Protein AF-A0A7Y6AJ73-F1 (afdb_monomer_lite)

Secondary structure (DSSP, 8-state):
-------PPPBSPPSS--TT-TTBGGGTT---TT-TTSHHHHHHHHHHHHTT---BS-TT-TTTS---HHHHHTT--PPP--SSPBBPHHHHHHHHHHHHHHHTSSSHHHHHHH-TTS--HHHHHHHHHHHTTSSSSPP---TT--GGGB--HHHH--TTSHHHHHHHHHHHHHHHHHHHHH-----SHHHHHGGGTS-EEEEEETTTEEEEEEHHHHHHHHHHHHTT--EEEEES-HHHHHHHH-GGGHHHHHHSPSSSSSSHHHHHHT-EEEEEE-SSHHHHHHHHHHTTSSEEEEETTEEEEEE-GGGHHHHHHHHH-----S-----

Structure (mmCIF, N/CA/C/O backbone):
data_AF-A0A7Y6AJ73-F1
#
_entry.id   AF-A0A7Y6AJ73-F1
#
loop_
_atom_s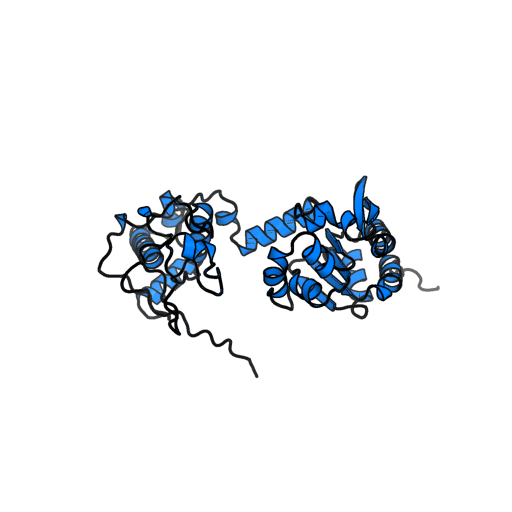ite.group_PDB
_atom_site.id
_atom_site.type_symbol
_atom_site.label_atom_id
_atom_site.label_alt_id
_atom_site.label_comp_id
_atom_site.label_asym_id
_atom_site.label_entity_id
_atom_site.label_seq_id
_atom_site.pdbx_PDB_ins_code
_atom_site.Cartn_x
_atom_site.Cartn_y
_atom_site.Cartn_z
_atom_site.occupancy
_atom_site.B_iso_or_equiv
_atom_site.auth_seq_id
_atom_site.auth_comp_id
_atom_site.auth_asym_id
_atom_site.auth_atom_id
_atom_site.pdbx_PDB_model_num
ATOM 1 N N . MET A 1 1 ? -0.076 29.150 -5.691 1.00 27.97 1 MET A N 1
ATOM 2 C CA . MET A 1 1 ? 1.155 28.901 -6.468 1.00 27.97 1 MET A CA 1
ATOM 3 C C . MET A 1 1 ? 1.626 27.518 -6.082 1.00 27.97 1 MET A C 1
ATOM 5 O O . MET A 1 1 ? 1.797 27.259 -4.903 1.00 27.97 1 MET A O 1
ATOM 9 N N . THR A 1 2 ? 1.647 26.623 -7.058 1.00 29.06 2 THR A N 1
ATOM 10 C CA . THR A 1 2 ? 1.906 25.189 -6.935 1.00 29.06 2 THR A CA 1
ATOM 11 C C . THR A 1 2 ? 3.350 24.937 -6.515 1.00 29.06 2 THR A C 1
ATOM 13 O O . THR A 1 2 ? 4.263 25.283 -7.266 1.00 29.06 2 THR A O 1
ATOM 16 N N . GLU A 1 3 ? 3.554 24.331 -5.345 1.00 26.55 3 GLU A N 1
ATOM 17 C CA . GLU A 1 3 ? 4.812 23.661 -5.013 1.00 26.55 3 GLU A CA 1
ATOM 18 C C . GLU A 1 3 ? 5.020 22.537 -6.028 1.00 26.55 3 GLU A C 1
ATOM 20 O O . GLU A 1 3 ? 4.412 21.471 -5.963 1.00 26.55 3 GLU A O 1
ATOM 25 N N . ALA A 1 4 ? 5.834 22.824 -7.039 1.00 24.58 4 ALA A N 1
ATOM 26 C CA . ALA A 1 4 ? 6.370 21.812 -7.918 1.00 24.58 4 ALA A CA 1
ATOM 27 C C . ALA A 1 4 ? 7.258 20.902 -7.064 1.00 24.58 4 ALA A C 1
ATOM 29 O O . ALA A 1 4 ? 8.300 21.337 -6.570 1.00 24.58 4 ALA A O 1
ATOM 30 N N . CYS A 1 5 ? 6.838 19.650 -6.880 1.00 26.02 5 CYS A N 1
ATOM 31 C CA . CYS A 1 5 ? 7.710 18.590 -6.402 1.00 26.02 5 CYS A CA 1
ATOM 32 C C . CYS A 1 5 ? 8.949 18.548 -7.304 1.00 26.02 5 CYS A C 1
ATOM 34 O O . CYS A 1 5 ? 8.905 18.063 -8.435 1.00 26.02 5 CYS A O 1
ATOM 36 N N . ASN A 1 6 ? 10.055 19.096 -6.802 1.00 31.05 6 ASN A N 1
ATOM 37 C CA . ASN A 1 6 ? 11.386 18.922 -7.360 1.00 31.05 6 ASN A CA 1
ATOM 38 C C . ASN A 1 6 ? 11.791 17.451 -7.202 1.00 31.05 6 ASN A C 1
ATOM 40 O O . ASN A 1 6 ? 12.502 17.081 -6.273 1.00 31.05 6 ASN A O 1
ATOM 44 N N . THR A 1 7 ? 11.367 16.610 -8.135 1.00 43.41 7 THR A N 1
ATOM 45 C CA . THR A 1 7 ? 12.088 15.386 -8.473 1.00 43.41 7 THR A CA 1
ATOM 46 C C . THR A 1 7 ? 12.378 15.479 -9.954 1.00 43.41 7 THR A C 1
ATOM 48 O O . THR A 1 7 ? 11.477 15.315 -10.777 1.00 43.41 7 THR A O 1
ATOM 51 N N . ALA A 1 8 ? 13.621 15.814 -10.304 1.00 46.47 8 ALA A N 1
ATOM 52 C CA . ALA A 1 8 ? 14.060 15.702 -11.685 1.00 46.47 8 ALA A CA 1
ATOM 53 C C . ALA A 1 8 ? 13.666 14.306 -12.208 1.00 46.47 8 ALA A C 1
ATOM 55 O O . ALA A 1 8 ? 13.804 13.329 -11.460 1.00 46.47 8 ALA A O 1
ATOM 56 N N . PRO A 1 9 ? 13.138 14.193 -13.440 1.00 53.78 9 PRO A N 1
ATOM 57 C CA . PRO A 1 9 ? 12.786 12.894 -13.992 1.00 53.78 9 PRO A CA 1
ATOM 58 C C . PRO A 1 9 ? 14.007 11.961 -13.929 1.00 53.78 9 PRO A C 1
ATOM 60 O O . PRO A 1 9 ? 15.138 12.441 -14.072 1.00 53.78 9 PRO A O 1
ATOM 63 N N . PRO A 1 10 ? 13.806 10.648 -13.708 1.00 60.84 10 PRO A N 1
ATOM 64 C CA . PRO A 1 10 ? 14.898 9.683 -13.673 1.00 60.84 10 PRO A CA 1
ATOM 65 C C . PRO A 1 10 ? 15.808 9.840 -14.891 1.00 60.84 10 PRO A C 1
ATOM 67 O O . PRO A 1 10 ? 15.338 10.092 -16.000 1.00 60.84 10 PRO A O 1
ATOM 70 N N . ALA A 1 11 ? 17.113 9.691 -14.704 1.00 71.62 11 ALA A N 1
ATOM 71 C CA . ALA A 1 11 ? 18.034 9.654 -15.827 1.00 71.62 11 ALA A CA 1
ATOM 72 C C . ALA A 1 11 ? 17.815 8.359 -16.640 1.00 71.62 11 ALA A C 1
ATOM 74 O O . ALA A 1 11 ? 17.309 7.366 -16.101 1.00 71.62 11 ALA A O 1
ATOM 75 N N . PRO A 1 12 ? 18.218 8.326 -17.924 1.00 73.69 12 PRO A N 1
ATOM 76 C CA . PRO A 1 12 ? 18.263 7.086 -18.693 1.00 73.69 12 PRO A CA 1
ATOM 77 C C . PRO A 1 12 ? 18.983 5.966 -17.934 1.00 73.69 12 PRO A C 1
ATOM 79 O O . PRO A 1 12 ? 19.829 6.231 -17.075 1.00 73.69 12 PRO A O 1
ATOM 82 N N . ALA A 1 13 ? 18.653 4.716 -18.267 1.00 74.81 13 ALA A N 1
ATOM 83 C CA . ALA A 1 13 ? 19.200 3.560 -17.572 1.00 74.81 13 ALA A CA 1
ATOM 84 C C . ALA A 1 13 ? 20.733 3.579 -17.501 1.00 74.81 13 ALA A C 1
ATOM 86 O O . ALA A 1 13 ? 21.416 4.032 -18.426 1.00 74.81 13 ALA A O 1
ATOM 87 N N . SER A 1 14 ? 21.268 3.061 -16.392 1.00 70.88 14 SER A N 1
ATOM 88 C CA . SER A 1 14 ? 22.714 2.910 -16.222 1.00 70.88 14 SER A CA 1
ATOM 89 C C . SER A 1 14 ? 23.307 2.132 -17.400 1.00 70.88 14 SER A C 1
ATOM 91 O O . SER A 1 14 ? 22.773 1.102 -17.807 1.00 70.88 14 SER A O 1
ATOM 93 N N . GLY A 1 15 ? 24.463 2.574 -17.903 1.00 70.56 15 GLY A N 1
ATOM 94 C CA . GLY A 1 15 ? 25.194 1.850 -18.948 1.00 70.56 15 GLY A CA 1
ATOM 95 C C . GLY A 1 15 ? 25.664 0.452 -18.523 1.00 70.56 15 GLY A C 1
ATOM 96 O O . GLY A 1 15 ? 26.024 -0.344 -19.386 1.00 70.56 15 GLY A O 1
ATOM 97 N N . ASN A 1 16 ? 25.646 0.142 -17.218 1.00 68.44 16 ASN A N 1
ATOM 98 C CA . ASN A 1 16 ? 25.935 -1.183 -16.671 1.00 68.44 16 ASN A CA 1
ATOM 99 C C . ASN A 1 16 ? 24.915 -1.553 -15.568 1.00 68.44 16 ASN A C 1
ATOM 101 O O . ASN A 1 16 ? 24.766 -0.781 -14.613 1.00 68.44 16 ASN A O 1
ATOM 105 N N . PRO A 1 17 ? 24.238 -2.716 -15.628 1.00 69.06 17 PRO A N 1
ATOM 106 C CA . PRO A 1 17 ? 23.498 -3.243 -14.486 1.00 69.06 17 PRO A CA 1
ATOM 107 C C . PRO A 1 17 ? 24.440 -3.531 -13.322 1.00 69.06 17 PRO A C 1
ATOM 109 O O . PRO A 1 17 ? 25.521 -4.099 -13.489 1.00 69.06 17 PRO A O 1
ATOM 112 N N . CYS A 1 18 ? 24.024 -3.111 -12.128 1.00 73.06 18 CYS A N 1
ATOM 113 C CA . CYS A 1 18 ? 24.771 -3.384 -10.913 1.00 73.06 18 CYS A CA 1
ATOM 114 C C . CYS A 1 18 ? 24.769 -4.887 -10.600 1.00 73.06 18 CYS A C 1
ATOM 116 O O . CYS A 1 18 ? 23.881 -5.637 -11.023 1.00 73.06 18 CYS A O 1
ATOM 118 N N . GLN A 1 19 ? 25.767 -5.326 -9.828 1.00 78.56 19 GLN A N 1
ATOM 119 C CA . GLN A 1 19 ? 25.843 -6.726 -9.411 1.00 78.56 19 GLN A CA 1
ATOM 120 C C . GLN A 1 19 ? 24.626 -7.134 -8.570 1.00 78.56 19 GLN A C 1
ATOM 122 O O . GLN A 1 19 ? 24.145 -8.251 -8.724 1.00 78.56 19 GLN A O 1
ATOM 127 N N . GLU A 1 20 ? 24.069 -6.185 -7.818 1.00 79.69 20 GLU A N 1
ATOM 128 C CA . GLU A 1 20 ? 22.927 -6.313 -6.903 1.00 79.69 20 GLU A CA 1
ATOM 129 C C . GLU A 1 20 ? 21.565 -6.004 -7.564 1.00 79.69 20 GLU A C 1
ATOM 131 O O . GLU A 1 20 ? 20.610 -5.573 -6.926 1.00 79.69 20 GLU A O 1
ATOM 136 N N . CYS A 1 21 ? 21.458 -6.164 -8.885 1.00 82.00 21 CYS A N 1
ATOM 137 C CA . CYS A 1 21 ? 20.210 -5.913 -9.602 1.00 82.00 21 CYS A CA 1
ATOM 138 C C . CYS A 1 21 ? 19.186 -7.042 -9.336 1.00 82.00 21 CYS A C 1
ATOM 140 O O . CYS A 1 21 ? 19.510 -8.202 -9.608 1.00 82.00 21 CYS A O 1
ATOM 142 N N . PRO A 1 22 ? 17.951 -6.745 -8.878 1.00 85.81 22 PRO A N 1
ATOM 143 C CA . PRO A 1 22 ? 16.954 -7.779 -8.563 1.00 85.81 22 PRO A CA 1
ATOM 144 C C . PRO A 1 22 ? 16.417 -8.502 -9.811 1.00 85.81 22 PRO A C 1
ATOM 146 O O . PRO A 1 22 ? 15.928 -9.623 -9.729 1.00 85.81 22 PRO A O 1
ATOM 149 N N . PHE A 1 23 ? 16.584 -7.900 -10.992 1.00 89.81 23 PHE A N 1
ATOM 150 C CA . PHE A 1 23 ? 16.207 -8.486 -12.280 1.00 89.81 23 PHE A CA 1
ATOM 151 C C . PHE A 1 23 ? 17.223 -9.515 -12.802 1.00 89.81 23 PHE A C 1
ATOM 153 O O . PHE A 1 23 ? 16.980 -10.143 -13.829 1.00 89.81 23 PHE A O 1
ATOM 160 N N . ARG A 1 24 ? 18.378 -9.703 -12.150 1.00 89.69 24 ARG A N 1
ATOM 161 C CA . ARG A 1 24 ? 19.357 -10.716 -12.575 1.00 89.69 24 ARG A CA 1
ATOM 162 C C . ARG A 1 24 ? 18.955 -12.095 -12.076 1.00 89.69 24 ARG A C 1
ATOM 164 O O . ARG A 1 24 ? 18.731 -12.270 -10.882 1.00 89.69 24 ARG A O 1
ATOM 171 N N . LYS A 1 25 ? 19.009 -13.102 -12.954 1.00 92.50 25 LYS A N 1
ATOM 172 C CA . LYS A 1 25 ? 18.771 -14.508 -12.571 1.00 92.50 25 LYS A CA 1
ATOM 173 C C . LYS A 1 25 ? 19.712 -14.972 -11.458 1.00 92.50 25 LYS A C 1
ATOM 175 O O . LYS A 1 25 ? 19.288 -15.666 -10.548 1.00 92.50 25 LYS A O 1
ATOM 180 N N . SER A 1 26 ? 20.969 -14.517 -11.477 1.00 91.25 26 SER A N 1
ATOM 181 C CA . SER A 1 26 ? 21.967 -14.837 -10.442 1.00 91.25 26 SER A CA 1
ATOM 182 C C . SER A 1 26 ? 21.622 -14.309 -9.045 1.00 91.25 26 SER A C 1
ATOM 184 O O . SER A 1 26 ? 22.292 -14.676 -8.082 1.00 91.25 26 SER A O 1
ATOM 186 N N . ASN A 1 27 ? 20.641 -13.408 -8.940 1.00 89.50 27 ASN A N 1
ATOM 187 C CA . ASN A 1 27 ? 20.201 -12.831 -7.678 1.00 89.50 27 ASN A CA 1
ATOM 188 C C . ASN A 1 27 ? 18.869 -13.396 -7.194 1.00 89.50 27 ASN A C 1
ATOM 190 O O . ASN A 1 27 ? 18.546 -13.186 -6.033 1.00 89.50 27 ASN A O 1
ATOM 194 N N . ALA A 1 28 ? 18.128 -14.131 -8.025 1.00 91.00 28 ALA A N 1
ATOM 195 C CA . ALA A 1 28 ? 16.842 -14.697 -7.638 1.00 91.00 28 ALA A CA 1
ATOM 196 C C . ALA A 1 28 ? 16.988 -15.614 -6.410 1.00 91.00 28 ALA A C 1
ATOM 198 O O . ALA A 1 28 ? 17.862 -16.482 -6.368 1.00 91.00 28 ALA A O 1
ATOM 199 N N . GLY A 1 29 ? 16.163 -15.379 -5.387 1.00 86.12 29 GLY A N 1
ATOM 200 C CA . GLY A 1 29 ? 16.125 -16.181 -4.163 1.00 86.12 29 GLY A CA 1
ATOM 201 C C . GLY A 1 29 ? 17.309 -15.998 -3.207 1.00 86.12 29 GLY A C 1
ATOM 202 O O . GLY A 1 29 ? 17.306 -16.604 -2.136 1.00 86.12 29 GLY A O 1
ATOM 203 N N . ARG A 1 30 ? 18.312 -15.165 -3.531 1.00 88.19 30 ARG A N 1
ATOM 204 C CA . ARG A 1 30 ? 19.402 -14.852 -2.590 1.00 88.19 30 ARG A CA 1
ATOM 205 C C . ARG A 1 30 ? 18.850 -14.111 -1.371 1.00 88.19 30 ARG A C 1
ATOM 207 O O . ARG A 1 30 ? 18.004 -13.229 -1.498 1.00 88.19 30 ARG A O 1
ATOM 214 N N . GLU A 1 31 ? 19.368 -14.422 -0.187 1.00 82.25 31 GLU A N 1
ATOM 215 C CA . GLU A 1 31 ? 19.024 -13.662 1.015 1.00 82.25 31 GLU A CA 1
ATOM 216 C C . GLU A 1 31 ? 19.482 -12.207 0.878 1.00 82.25 31 GLU A C 1
ATOM 218 O O . GLU A 1 31 ? 20.629 -11.931 0.527 1.00 82.25 31 GLU A O 1
ATOM 223 N N . HIS A 1 32 ? 18.578 -11.272 1.165 1.00 76.88 32 HIS A N 1
ATOM 224 C CA . HIS A 1 32 ? 18.846 -9.838 1.139 1.00 76.88 32 HIS A CA 1
ATOM 225 C C . HIS A 1 32 ? 18.141 -9.164 2.324 1.00 76.88 32 HIS A C 1
ATOM 227 O O . HIS A 1 32 ? 16.983 -9.499 2.579 1.00 76.88 32 HIS A O 1
ATOM 233 N N . PRO A 1 33 ? 18.758 -8.181 3.011 1.00 70.69 33 PRO A N 1
ATOM 234 C CA . PRO A 1 33 ? 18.167 -7.519 4.182 1.00 70.69 33 PRO A CA 1
ATOM 235 C C . PRO A 1 33 ? 16.782 -6.906 3.936 1.00 70.69 33 PRO A C 1
ATOM 237 O O . PRO A 1 33 ? 15.938 -6.880 4.823 1.00 70.69 33 PRO A O 1
ATOM 240 N N . THR A 1 34 ? 16.525 -6.437 2.714 1.00 69.50 34 THR A N 1
ATOM 241 C CA . THR A 1 34 ? 15.225 -5.864 2.314 1.00 69.50 34 THR A CA 1
ATOM 242 C C . THR A 1 34 ? 14.290 -6.880 1.655 1.00 69.50 34 THR A C 1
ATOM 244 O O . THR A 1 34 ? 13.240 -6.508 1.141 1.00 69.50 34 THR A O 1
ATOM 247 N N . ASN A 1 35 ? 14.676 -8.158 1.602 1.00 76.75 35 ASN A N 1
ATOM 248 C CA . ASN A 1 35 ? 14.018 -9.204 0.819 1.00 76.75 35 ASN A CA 1
ATOM 249 C C . ASN A 1 35 ? 13.924 -8.915 -0.694 1.00 76.75 35 ASN A C 1
ATOM 251 O O . ASN A 1 35 ? 13.202 -9.623 -1.390 1.00 76.75 35 ASN A O 1
ATOM 255 N N . GLY A 1 36 ? 14.634 -7.914 -1.231 1.00 78.12 36 GLY A N 1
ATOM 256 C CA . GLY A 1 36 ? 14.502 -7.450 -2.625 1.00 78.12 36 GLY A CA 1
ATOM 257 C C . GLY A 1 36 ? 14.755 -8.500 -3.719 1.00 78.12 36 GLY A C 1
ATOM 258 O O . GLY A 1 36 ? 14.457 -8.258 -4.880 1.00 78.12 36 GLY A O 1
ATOM 259 N N . TYR A 1 37 ? 15.285 -9.666 -3.359 1.00 87.00 37 TYR A N 1
ATOM 260 C CA . TYR A 1 37 ? 15.578 -10.781 -4.262 1.00 87.00 37 TYR A CA 1
ATOM 261 C C . TYR A 1 37 ? 14.543 -11.912 -4.219 1.00 87.00 37 TYR A C 1
ATOM 263 O O . TYR A 1 37 ? 14.667 -12.883 -4.967 1.00 87.00 37 TYR A O 1
ATOM 271 N N . LYS A 1 38 ? 13.525 -11.800 -3.356 1.00 86.69 38 LYS A N 1
ATOM 272 C CA . LYS A 1 38 ? 12.393 -12.731 -3.321 1.00 86.69 38 LYS A CA 1
ATOM 273 C C . LYS A 1 38 ? 11.495 -12.552 -4.545 1.00 86.69 38 LYS A C 1
ATOM 275 O O . LYS A 1 38 ? 11.351 -11.445 -5.064 1.00 86.69 38 LYS A O 1
ATOM 280 N N . ASP A 1 39 ? 10.840 -13.632 -4.951 1.00 87.25 39 ASP A N 1
ATOM 281 C CA . ASP A 1 39 ? 9.982 -13.662 -6.141 1.00 87.25 39 ASP A CA 1
ATOM 282 C C . ASP A 1 39 ? 8.759 -12.749 -6.031 1.00 87.25 39 ASP A C 1
ATOM 284 O O . ASP A 1 39 ? 8.385 -12.112 -7.015 1.00 87.25 39 ASP A O 1
ATOM 288 N N . ASP A 1 40 ? 8.204 -12.580 -4.828 1.00 83.75 40 ASP A N 1
ATOM 289 C CA . ASP A 1 40 ? 7.105 -11.636 -4.588 1.00 83.75 40 ASP A CA 1
ATOM 290 C C . ASP A 1 40 ? 7.515 -10.183 -4.869 1.00 83.75 40 ASP A C 1
ATOM 292 O O . ASP A 1 40 ? 6.731 -9.404 -5.413 1.00 83.75 40 ASP A O 1
ATOM 296 N N . ASN A 1 41 ? 8.759 -9.812 -4.547 1.00 83.25 41 ASN A N 1
ATOM 297 C CA . ASN A 1 41 ? 9.265 -8.466 -4.820 1.00 83.25 41 ASN A CA 1
ATOM 298 C C . ASN A 1 41 ? 9.535 -8.265 -6.312 1.00 83.25 41 ASN A C 1
ATOM 300 O O . ASN A 1 41 ? 9.160 -7.232 -6.856 1.00 83.25 41 ASN A O 1
ATOM 304 N N . PHE A 1 42 ? 10.086 -9.271 -6.996 1.00 88.88 42 PHE A N 1
ATOM 305 C CA . PHE A 1 42 ? 10.205 -9.228 -8.454 1.00 88.88 42 PHE A CA 1
ATOM 306 C C . PHE A 1 42 ? 8.833 -9.111 -9.138 1.00 88.88 42 PHE A C 1
ATOM 308 O O . PHE A 1 42 ? 8.660 -8.278 -10.025 1.00 88.88 42 PHE A O 1
ATOM 315 N N . THR A 1 43 ? 7.843 -9.884 -8.683 1.00 89.19 43 THR A N 1
ATOM 316 C CA . THR A 1 43 ? 6.450 -9.827 -9.155 1.00 89.19 43 THR A CA 1
ATOM 317 C C . THR A 1 43 ? 5.859 -8.432 -8.974 1.00 89.19 43 THR A C 1
ATOM 319 O O . THR A 1 43 ? 5.288 -7.875 -9.913 1.00 89.19 43 THR A O 1
ATOM 322 N N . LYS A 1 44 ? 6.031 -7.840 -7.788 1.00 84.19 44 LYS A N 1
ATOM 323 C CA . LYS A 1 44 ? 5.589 -6.477 -7.483 1.00 84.19 44 LYS A CA 1
ATOM 324 C C . LYS A 1 44 ? 6.253 -5.446 -8.401 1.00 84.19 44 LYS A C 1
ATOM 326 O O . LYS A 1 44 ? 5.552 -4.659 -9.032 1.00 84.19 44 LYS A O 1
ATOM 331 N N . ASP A 1 45 ? 7.580 -5.465 -8.498 1.00 86.19 45 ASP A N 1
ATOM 332 C CA . ASP A 1 45 ? 8.346 -4.495 -9.288 1.00 86.19 45 ASP A CA 1
ATOM 333 C C . ASP A 1 45 ? 8.019 -4.606 -10.782 1.00 86.19 45 ASP A C 1
ATOM 335 O O . ASP A 1 45 ? 7.838 -3.598 -11.473 1.00 86.19 45 ASP A O 1
ATOM 339 N N . TRP A 1 46 ? 7.900 -5.834 -11.293 1.00 92.12 46 TRP A N 1
ATOM 340 C CA . TRP A 1 46 ? 7.538 -6.060 -12.685 1.00 92.12 46 TRP A CA 1
ATOM 341 C C . TRP A 1 46 ? 6.107 -5.630 -12.988 1.00 92.12 46 TRP A C 1
ATOM 343 O O . TRP A 1 46 ? 5.860 -5.031 -14.033 1.00 92.12 46 TRP A O 1
ATOM 353 N N . ARG A 1 47 ? 5.159 -5.878 -12.084 1.00 88.50 47 ARG A N 1
ATOM 354 C CA . ARG A 1 47 ? 3.771 -5.457 -12.274 1.00 88.50 47 ARG A CA 1
ATOM 355 C C . ARG A 1 47 ? 3.654 -3.956 -12.508 1.00 88.50 47 ARG A C 1
ATOM 357 O O . ARG A 1 47 ? 2.942 -3.534 -13.422 1.00 88.50 47 ARG A O 1
ATOM 364 N N . GLU A 1 48 ? 4.343 -3.168 -11.691 1.00 85.75 48 GLU A N 1
ATOM 365 C CA . GLU A 1 48 ? 4.383 -1.715 -11.828 1.00 85.75 48 GLU A CA 1
ATOM 366 C C . GLU A 1 48 ? 4.848 -1.328 -13.242 1.00 85.75 48 GLU A C 1
ATOM 368 O O . GLU A 1 48 ? 4.169 -0.576 -13.949 1.00 85.75 48 GLU A O 1
ATOM 373 N N . ILE A 1 49 ? 5.943 -1.927 -13.717 1.00 89.75 49 ILE A N 1
ATOM 374 C CA . ILE A 1 49 ? 6.457 -1.723 -15.081 1.00 89.75 49 ILE A CA 1
ATOM 375 C C . ILE A 1 49 ? 5.430 -2.146 -16.143 1.00 89.75 49 ILE A C 1
ATOM 377 O O . ILE A 1 49 ? 5.140 -1.381 -17.068 1.00 89.75 49 ILE A O 1
ATOM 381 N N . ALA A 1 50 ? 4.829 -3.330 -16.003 1.00 89.94 50 ALA A N 1
ATOM 382 C CA . ALA A 1 50 ? 3.828 -3.867 -16.923 1.00 89.94 50 ALA A CA 1
ATOM 383 C C . ALA A 1 50 ? 2.565 -2.990 -17.018 1.00 89.94 50 ALA A C 1
ATOM 385 O O . ALA A 1 50 ? 1.822 -3.056 -18.005 1.00 89.94 50 ALA A O 1
ATOM 386 N N . HIS A 1 51 ? 2.340 -2.112 -16.037 1.00 83.06 51 HIS A N 1
ATOM 387 C CA . HIS A 1 51 ? 1.248 -1.137 -15.991 1.00 83.06 51 HIS A CA 1
ATOM 388 C C . HIS A 1 51 ? 1.672 0.308 -16.319 1.00 83.06 51 HIS A C 1
ATOM 390 O O . HIS A 1 51 ? 0.825 1.210 -16.378 1.00 83.06 51 HIS A O 1
ATOM 396 N N . GLY A 1 52 ? 2.945 0.515 -16.665 1.00 75.94 52 GLY A N 1
ATOM 397 C CA . GLY A 1 52 ? 3.481 1.768 -17.195 1.00 75.94 52 GLY A CA 1
ATOM 398 C C . GLY A 1 52 ? 4.216 2.629 -16.171 1.00 75.94 52 GLY A C 1
ATOM 399 O O . GLY A 1 52 ? 4.516 3.782 -16.485 1.00 75.94 52 GLY A O 1
ATOM 400 N N . SER A 1 53 ? 4.493 2.094 -14.979 1.00 77.44 53 SER A N 1
ATOM 401 C CA . SER A 1 53 ? 5.421 2.686 -14.015 1.00 77.44 53 SER A CA 1
ATOM 402 C C . SER A 1 53 ? 6.877 2.439 -14.438 1.00 77.44 53 SER A C 1
ATOM 404 O O . SER A 1 53 ? 7.175 1.793 -15.445 1.00 77.44 53 SER A O 1
ATOM 406 N N . PHE A 1 54 ? 7.804 2.997 -13.667 1.00 72.88 54 PHE A N 1
ATOM 407 C CA . PHE A 1 54 ? 9.240 2.974 -13.926 1.00 72.88 54 PHE A CA 1
ATOM 408 C C . PHE A 1 54 ? 9.944 2.395 -12.705 1.00 72.88 54 PHE A C 1
ATOM 410 O O . PHE A 1 54 ? 9.524 2.655 -11.580 1.00 72.88 54 PHE A O 1
ATOM 417 N N . PHE A 1 55 ? 11.046 1.677 -12.914 1.00 73.06 55 PHE A N 1
ATOM 418 C CA . PHE A 1 55 ? 11.831 1.124 -11.813 1.00 73.06 55 PHE A CA 1
ATOM 419 C C . PHE A 1 55 ? 13.218 1.771 -11.750 1.00 73.06 55 PHE A C 1
ATOM 421 O O . PHE A 1 55 ? 14.056 1.611 -12.647 1.00 73.06 55 PHE A O 1
ATOM 428 N N . ALA A 1 56 ? 13.455 2.540 -10.688 1.00 70.88 56 ALA A N 1
ATOM 429 C CA . ALA A 1 56 ? 14.722 3.221 -10.459 1.00 70.88 56 ALA A CA 1
ATOM 430 C C . ALA A 1 56 ? 15.813 2.240 -9.999 1.00 70.88 56 ALA A C 1
ATOM 432 O O . ALA A 1 56 ? 15.561 1.245 -9.324 1.00 70.88 56 ALA A O 1
ATOM 433 N N . CYS A 1 57 ? 17.062 2.521 -10.362 1.00 63.59 57 CYS A N 1
ATOM 434 C CA . CYS A 1 57 ? 18.201 1.670 -10.049 1.00 63.59 57 CYS A CA 1
ATOM 435 C C . CYS A 1 57 ? 18.681 1.853 -8.596 1.00 63.59 57 CYS A C 1
ATOM 437 O O . CYS A 1 57 ? 19.691 2.520 -8.398 1.00 63.59 57 CYS A O 1
ATOM 439 N N . HIS A 1 58 ? 18.019 1.249 -7.597 1.00 61.84 58 HIS A N 1
ATOM 440 C CA . HIS A 1 58 ? 18.671 0.740 -6.373 1.00 61.84 58 HIS A CA 1
ATOM 441 C C . HIS A 1 58 ? 17.715 -0.041 -5.452 1.00 61.84 58 HIS A C 1
ATOM 443 O O . HIS A 1 58 ? 16.625 0.435 -5.158 1.00 61.84 58 HIS A O 1
ATOM 449 N N . VAL A 1 59 ? 18.174 -1.170 -4.894 1.00 54.09 59 VAL A N 1
ATOM 450 C CA . VAL A 1 59 ? 17.448 -1.929 -3.847 1.00 54.09 59 VAL A CA 1
ATOM 451 C C . VAL A 1 59 ? 17.428 -1.180 -2.503 1.00 54.09 59 VAL A C 1
ATOM 453 O O . VAL A 1 59 ? 16.546 -1.411 -1.687 1.00 54.09 59 VAL A O 1
ATOM 456 N N . PHE A 1 60 ? 18.369 -0.251 -2.295 1.00 49.88 60 PHE A N 1
ATOM 457 C CA . PHE A 1 60 ? 18.433 0.671 -1.150 1.00 49.88 60 PHE A CA 1
ATOM 458 C C . PHE A 1 60 ? 18.234 2.134 -1.570 1.00 49.88 60 PHE A C 1
ATOM 460 O O . PHE A 1 60 ? 19.052 2.993 -1.233 1.00 49.88 60 PHE A O 1
ATOM 467 N N . ALA A 1 61 ? 17.264 2.425 -2.435 1.00 56.38 61 ALA A N 1
ATOM 468 C CA . ALA A 1 61 ? 16.976 3.821 -2.752 1.00 56.38 61 ALA A CA 1
ATOM 469 C C . ALA A 1 61 ? 16.483 4.511 -1.462 1.00 56.38 61 ALA A C 1
ATOM 471 O O . ALA A 1 61 ? 15.576 3.978 -0.835 1.00 56.38 61 ALA A O 1
ATOM 472 N N . PRO A 1 62 ? 17.051 5.649 -1.029 1.00 43.75 62 PRO A N 1
ATOM 473 C CA . PRO A 1 62 ? 16.807 6.209 0.309 1.00 43.75 62 PRO A CA 1
ATOM 474 C C . PRO A 1 62 ? 15.342 6.579 0.608 1.00 43.75 62 PRO A C 1
ATOM 476 O O . PRO A 1 62 ? 14.983 6.753 1.767 1.00 43.75 62 PRO A O 1
ATOM 479 N N . ASP A 1 63 ? 14.497 6.672 -0.417 1.00 45.78 63 ASP A N 1
ATOM 480 C CA . ASP A 1 63 ? 13.046 6.872 -0.339 1.00 45.78 63 ASP A CA 1
ATOM 481 C C . ASP A 1 63 ? 12.210 5.581 -0.407 1.00 45.78 63 ASP A C 1
ATOM 483 O O . ASP A 1 63 ? 11.040 5.611 -0.043 1.00 45.78 63 ASP A O 1
ATOM 487 N N . LEU A 1 64 ? 12.779 4.460 -0.864 1.00 48.69 64 LEU A N 1
ATOM 488 C CA . LEU A 1 64 ? 12.105 3.155 -0.933 1.00 48.69 64 LEU A CA 1
ATOM 489 C C . LEU A 1 64 ? 12.604 2.203 0.162 1.00 48.69 64 LEU A C 1
ATOM 491 O O . LEU A 1 64 ? 11.808 1.542 0.824 1.00 48.69 64 LEU A O 1
ATOM 495 N N . HIS A 1 65 ? 13.918 2.159 0.383 1.00 55.06 65 HIS A N 1
ATOM 496 C CA . HIS A 1 65 ? 14.598 1.302 1.348 1.00 55.06 65 HIS A CA 1
ATOM 497 C C . HIS A 1 65 ? 15.901 1.972 1.835 1.00 55.06 65 HIS A C 1
ATOM 499 O O . HIS A 1 65 ? 16.861 2.074 1.069 1.00 55.06 65 HIS A O 1
ATOM 505 N N . PRO A 1 66 ? 15.988 2.411 3.102 1.00 59.66 66 PRO A N 1
ATOM 506 C CA . PRO A 1 66 ? 17.220 2.981 3.635 1.00 59.66 66 PRO A CA 1
ATOM 507 C C . PRO A 1 66 ? 18.366 1.960 3.597 1.00 59.66 66 PRO A C 1
ATOM 509 O O . PRO A 1 66 ? 18.178 0.786 3.920 1.00 59.66 66 PRO A O 1
ATOM 512 N N . TYR A 1 67 ? 19.569 2.406 3.229 1.00 67.00 67 TYR A N 1
ATOM 513 C CA . TYR A 1 67 ? 20.779 1.587 3.324 1.00 67.00 67 TYR A CA 1
ATOM 514 C C . TYR A 1 67 ? 21.143 1.373 4.799 1.00 67.00 67 TYR A C 1
ATOM 516 O O . TYR A 1 67 ? 21.666 2.273 5.458 1.00 67.00 67 TYR A O 1
ATOM 524 N N . SER A 1 68 ? 20.806 0.198 5.329 1.00 68.38 68 SER A N 1
ATOM 525 C CA . SER A 1 68 ? 20.890 -0.081 6.761 1.00 68.38 68 SER A CA 1
ATOM 526 C C . SER A 1 68 ? 22.298 -0.524 7.206 1.00 68.38 68 SER A C 1
ATOM 528 O O . SER A 1 68 ? 23.094 -1.007 6.389 1.00 68.38 68 SER A O 1
ATOM 530 N N . PRO A 1 69 ? 22.641 -0.399 8.504 1.00 75.25 69 PRO A N 1
ATOM 531 C CA . PRO A 1 69 ? 23.882 -0.949 9.054 1.00 75.25 69 PRO A CA 1
ATOM 532 C C . PRO A 1 69 ? 24.049 -2.454 8.791 1.00 75.25 69 PRO A C 1
ATOM 534 O O . PRO A 1 69 ? 25.162 -2.910 8.524 1.00 75.25 69 PRO A O 1
ATOM 537 N N . GLU A 1 70 ? 22.954 -3.215 8.799 1.00 74.94 70 GLU A N 1
ATOM 538 C CA . GLU A 1 70 ? 22.930 -4.657 8.524 1.00 74.94 70 GLU A CA 1
ATOM 539 C C . GLU A 1 70 ? 23.312 -4.949 7.070 1.00 74.94 70 GLU A C 1
ATOM 541 O O . GLU A 1 70 ? 24.088 -5.866 6.805 1.00 74.94 70 GLU A O 1
ATOM 546 N N . ALA A 1 71 ? 22.842 -4.133 6.121 1.00 71.75 71 ALA A N 1
ATOM 547 C CA . ALA A 1 71 ? 23.237 -4.248 4.720 1.00 71.75 71 ALA A CA 1
ATOM 548 C C . ALA A 1 71 ? 24.738 -4.009 4.525 1.00 71.75 71 ALA A C 1
ATOM 550 O O . ALA A 1 71 ? 25.408 -4.765 3.820 1.00 71.75 71 ALA A O 1
ATOM 551 N N . LYS A 1 72 ? 25.294 -3.010 5.215 1.00 77.94 72 LYS A N 1
ATOM 552 C CA . LYS A 1 72 ? 26.739 -2.765 5.211 1.00 77.94 72 LYS A CA 1
ATOM 553 C C . LYS A 1 72 ? 27.518 -3.939 5.809 1.00 77.94 72 LYS A C 1
ATOM 555 O O . LYS A 1 72 ? 28.544 -4.327 5.254 1.00 77.94 72 LYS A O 1
ATOM 560 N N . ALA A 1 73 ? 27.043 -4.507 6.917 1.00 79.81 73 ALA A N 1
ATOM 561 C CA . ALA A 1 73 ? 27.674 -5.659 7.564 1.00 79.81 73 ALA A CA 1
ATOM 562 C C . ALA A 1 73 ? 27.646 -6.918 6.680 1.00 79.81 73 ALA A C 1
ATOM 564 O O . ALA A 1 73 ? 28.597 -7.695 6.690 1.00 79.81 73 ALA A O 1
ATOM 565 N N . ALA A 1 74 ? 26.599 -7.082 5.870 1.00 72.94 74 ALA A N 1
ATOM 566 C CA . ALA A 1 74 ? 26.463 -8.170 4.905 1.00 72.94 74 ALA A CA 1
ATOM 567 C C . ALA A 1 74 ? 27.242 -7.947 3.588 1.00 72.94 74 ALA A C 1
ATOM 569 O O . ALA A 1 74 ? 27.144 -8.760 2.672 1.00 72.94 74 ALA A O 1
ATOM 570 N N . GLY A 1 75 ? 28.035 -6.872 3.485 1.00 72.25 75 GLY A N 1
ATOM 571 C CA . GLY A 1 75 ? 28.910 -6.610 2.338 1.00 72.25 75 GLY A CA 1
ATOM 572 C C . GLY A 1 75 ? 28.222 -5.965 1.133 1.00 72.25 75 GLY A C 1
ATOM 573 O O . GLY A 1 75 ? 28.822 -5.897 0.059 1.00 72.25 75 GLY A O 1
ATOM 574 N N . TYR A 1 76 ? 26.989 -5.474 1.290 1.00 69.88 76 TYR A N 1
ATOM 575 C CA . TYR A 1 76 ? 26.305 -4.730 0.235 1.00 69.88 76 TYR A CA 1
ATOM 576 C C . TYR A 1 76 ? 26.933 -3.347 0.035 1.00 69.88 76 TYR A C 1
ATOM 578 O O . TYR A 1 76 ? 27.627 -2.820 0.903 1.00 69.88 76 TYR A O 1
ATOM 586 N N . VAL A 1 77 ? 26.710 -2.759 -1.140 1.00 64.56 77 VAL A N 1
ATOM 587 C CA . VAL A 1 77 ? 27.293 -1.468 -1.526 1.00 64.56 77 VAL A CA 1
ATOM 588 C C . VAL A 1 77 ? 26.188 -0.419 -1.594 1.00 64.56 77 VAL A C 1
ATOM 590 O O . VAL A 1 77 ? 25.162 -0.632 -2.237 1.00 64.56 77 VAL A O 1
ATOM 593 N N . ALA A 1 78 ? 26.401 0.713 -0.921 1.00 60.66 78 ALA A N 1
ATOM 594 C CA . ALA A 1 78 ? 25.495 1.856 -0.970 1.00 60.66 78 ALA A CA 1
ATOM 595 C C . ALA A 1 78 ? 25.427 2.448 -2.393 1.00 60.66 78 ALA A C 1
ATOM 597 O O . ALA A 1 78 ? 26.438 2.438 -3.106 1.00 60.66 78 ALA A O 1
ATOM 598 N N . PRO A 1 79 ? 24.278 3.013 -2.809 1.00 55.28 79 PRO A N 1
ATOM 599 C CA . PRO A 1 79 ? 24.208 3.701 -4.088 1.00 55.28 79 PRO A CA 1
ATOM 600 C C . PRO A 1 79 ? 25.082 4.953 -4.058 1.00 55.28 79 PRO A C 1
ATOM 602 O O . PRO A 1 79 ? 25.180 5.635 -3.039 1.00 55.28 79 PRO A O 1
ATOM 605 N N . VAL A 1 80 ? 25.662 5.304 -5.204 1.00 54.34 80 VAL A N 1
ATOM 606 C CA . VAL A 1 80 ? 26.256 6.632 -5.382 1.00 54.34 80 VAL A CA 1
ATOM 607 C C . VAL A 1 80 ? 25.118 7.650 -5.446 1.00 54.34 80 VAL A C 1
ATOM 609 O O . VAL A 1 80 ? 24.260 7.562 -6.328 1.00 54.34 80 VAL A O 1
ATOM 612 N N . GLU A 1 81 ? 25.110 8.621 -4.533 1.00 54.25 81 GLU A N 1
ATOM 613 C CA . GLU A 1 81 ? 24.169 9.739 -4.593 1.00 54.25 81 GLU A CA 1
ATOM 614 C C . GLU A 1 81 ? 24.452 10.577 -5.843 1.00 54.25 81 GLU A C 1
ATOM 616 O O . GLU A 1 81 ? 25.440 11.304 -5.939 1.00 54.25 81 GLU A O 1
ATOM 621 N N . THR A 1 82 ? 23.582 10.444 -6.839 1.00 45.62 82 THR A N 1
ATOM 622 C CA . THR A 1 82 ? 23.612 11.242 -8.062 1.00 45.62 82 THR A CA 1
ATOM 623 C C . THR A 1 82 ? 22.263 11.940 -8.180 1.00 45.62 82 THR A C 1
ATOM 625 O O . THR A 1 82 ? 21.220 11.305 -8.049 1.00 45.62 82 THR A O 1
ATOM 628 N N . GLY A 1 83 ? 22.265 13.264 -8.370 1.00 50.78 83 GLY A N 1
ATOM 629 C CA . GLY A 1 83 ? 21.060 14.108 -8.300 1.00 50.78 83 GLY A CA 1
ATOM 630 C C . GLY A 1 83 ? 19.908 13.738 -9.253 1.00 50.78 83 GLY A C 1
ATOM 631 O O . GLY A 1 83 ? 18.813 14.268 -9.097 1.00 50.78 83 GLY A O 1
ATOM 632 N N . ALA A 1 84 ? 20.121 12.823 -10.206 1.00 59.03 84 ALA A N 1
ATOM 633 C CA . ALA A 1 84 ? 19.075 12.151 -10.974 1.00 59.03 84 ALA A CA 1
ATOM 634 C C . ALA A 1 84 ? 19.337 10.637 -10.967 1.00 59.03 84 ALA A C 1
ATOM 636 O O . ALA A 1 84 ? 20.435 10.193 -11.303 1.00 59.03 84 ALA A O 1
ATOM 637 N N . ARG A 1 85 ? 18.331 9.839 -10.592 1.00 67.00 85 ARG A N 1
ATOM 638 C CA . ARG A 1 85 ? 18.484 8.383 -10.453 1.00 67.00 85 ARG A CA 1
ATOM 639 C C . ARG A 1 85 ? 18.385 7.699 -11.814 1.00 67.00 85 ARG A C 1
ATOM 641 O O . ARG A 1 85 ? 17.391 7.930 -12.501 1.00 67.00 85 ARG A O 1
ATOM 648 N N . PRO A 1 86 ? 19.353 6.862 -12.215 1.00 71.31 86 PRO A N 1
ATOM 649 C CA . PRO A 1 86 ? 19.233 6.106 -13.451 1.00 71.31 86 PRO A CA 1
ATOM 650 C C . PRO A 1 86 ? 18.139 5.040 -13.330 1.00 71.31 86 PRO A C 1
ATOM 652 O O . PRO A 1 86 ? 17.932 4.457 -12.263 1.00 71.31 86 PRO A O 1
ATOM 655 N N . GLU A 1 87 ? 17.459 4.746 -14.432 1.00 76.81 87 GLU A N 1
ATOM 656 C CA . GLU A 1 87 ? 16.590 3.570 -14.545 1.00 76.81 87 GLU A CA 1
ATOM 657 C C . GLU A 1 87 ? 17.396 2.267 -14.370 1.00 76.81 87 GLU A C 1
ATOM 659 O O . GLU A 1 87 ? 18.584 2.177 -14.714 1.00 76.81 87 GLU A O 1
ATOM 664 N N . CYS A 1 88 ? 16.768 1.242 -13.793 1.00 81.94 88 CYS A N 1
ATOM 665 C CA . CYS A 1 88 ? 17.416 -0.047 -13.595 1.00 81.94 88 CYS A CA 1
ATOM 666 C C . CYS A 1 88 ? 17.736 -0.705 -14.941 1.00 81.94 88 CYS A C 1
ATOM 668 O O . CYS A 1 88 ? 16.842 -1.039 -15.712 1.00 81.94 88 CYS A O 1
ATOM 670 N N . ALA A 1 89 ? 19.020 -0.958 -15.188 1.00 84.31 89 ALA A N 1
ATOM 671 C CA . ALA A 1 89 ? 19.496 -1.599 -16.410 1.00 84.31 89 ALA A CA 1
ATOM 672 C C . ALA A 1 89 ? 18.936 -3.023 -16.626 1.00 84.31 89 ALA A C 1
ATOM 674 O O . ALA A 1 89 ? 18.765 -3.437 -17.767 1.00 84.31 89 ALA A O 1
ATOM 675 N N . GLY A 1 90 ? 18.620 -3.766 -15.557 1.00 88.25 90 GLY A N 1
ATOM 676 C CA . GLY A 1 90 ? 17.958 -5.070 -15.679 1.00 88.25 90 GLY A CA 1
ATOM 677 C C . GLY A 1 90 ? 16.491 -4.948 -16.101 1.00 88.25 90 GLY A C 1
ATOM 678 O O . GLY A 1 90 ? 16.076 -5.614 -17.044 1.00 88.25 90 GLY A O 1
ATOM 679 N N . ALA A 1 91 ? 15.740 -4.032 -15.480 1.00 89.00 91 ALA A N 1
ATOM 680 C CA . ALA A 1 91 ? 14.360 -3.729 -15.873 1.00 89.00 91 ALA A CA 1
ATOM 681 C C . ALA A 1 91 ? 14.283 -3.238 -17.327 1.00 89.00 91 ALA A C 1
ATOM 683 O O . ALA A 1 91 ? 13.452 -3.691 -18.103 1.00 89.00 91 ALA A O 1
ATOM 684 N N . ALA A 1 92 ? 15.215 -2.372 -17.713 1.00 89.44 92 ALA A N 1
ATOM 685 C CA . ALA A 1 92 ? 15.456 -1.916 -19.074 1.00 89.44 92 ALA A CA 1
ATOM 686 C C . ALA A 1 92 ? 15.566 -3.066 -20.095 1.00 89.44 92 ALA A C 1
ATOM 688 O O . ALA A 1 92 ? 14.887 -3.067 -21.120 1.00 89.44 92 ALA A O 1
ATOM 689 N N . ILE A 1 93 ? 16.407 -4.065 -19.818 1.00 89.94 93 ILE A N 1
ATOM 690 C CA . ILE A 1 93 ? 16.584 -5.224 -20.706 1.00 89.94 93 ILE A CA 1
ATOM 691 C C . ILE A 1 93 ? 15.303 -6.071 -20.772 1.00 89.94 93 ILE A C 1
ATOM 693 O O . ILE A 1 93 ? 14.915 -6.496 -21.862 1.00 89.94 93 ILE A O 1
ATOM 697 N N . ALA A 1 94 ? 14.616 -6.272 -19.643 1.00 91.94 94 ALA A N 1
ATOM 698 C CA . ALA A 1 94 ? 13.336 -6.983 -19.607 1.00 91.94 94 ALA A CA 1
ATOM 699 C C . ALA A 1 94 ? 12.253 -6.254 -20.427 1.00 91.94 94 ALA A C 1
ATOM 701 O O . ALA A 1 94 ? 11.587 -6.868 -21.256 1.00 91.94 94 ALA A O 1
ATOM 702 N N . ILE A 1 95 ? 12.145 -4.927 -20.284 1.00 92.12 95 ILE A N 1
ATOM 703 C CA . ILE A 1 95 ? 11.249 -4.072 -21.079 1.00 92.12 95 ILE A CA 1
ATOM 704 C C . ILE A 1 95 ? 11.535 -4.224 -22.573 1.00 92.12 95 ILE A C 1
ATOM 706 O O . ILE A 1 95 ? 10.605 -4.406 -23.354 1.00 92.12 95 ILE A O 1
ATOM 710 N N . GLN A 1 96 ? 12.804 -4.148 -22.983 1.00 91.62 96 GLN A N 1
ATOM 711 C CA . GLN A 1 96 ? 13.173 -4.296 -24.391 1.00 91.62 96 GLN A CA 1
ATOM 712 C C . GLN A 1 96 ? 12.767 -5.668 -24.932 1.00 91.62 96 GLN A C 1
ATOM 714 O O . GLN A 1 96 ? 12.187 -5.738 -26.012 1.00 91.62 96 GLN A O 1
ATOM 719 N N . SER A 1 97 ? 13.030 -6.727 -24.165 1.00 92.06 97 SER A N 1
ATOM 720 C CA . SER A 1 97 ? 12.692 -8.101 -24.549 1.00 92.06 97 SER A CA 1
ATOM 721 C C . SER A 1 97 ? 11.182 -8.269 -24.741 1.00 92.06 97 SER A C 1
ATOM 723 O O . SER A 1 97 ? 10.751 -8.833 -25.741 1.00 92.06 97 SER A O 1
ATOM 725 N N . GLU A 1 98 ? 10.365 -7.702 -23.849 1.00 93.81 98 GLU A N 1
ATOM 726 C CA . GLU A 1 98 ? 8.902 -7.724 -23.980 1.00 93.81 98 GLU A CA 1
ATOM 727 C C . GLU A 1 98 ? 8.383 -6.865 -25.137 1.00 93.81 98 GLU A C 1
ATOM 729 O O . GLU A 1 98 ? 7.466 -7.280 -25.844 1.00 93.81 98 GLU A O 1
ATOM 734 N N . LEU A 1 99 ? 8.964 -5.682 -25.364 1.00 92.06 99 LEU A N 1
ATOM 735 C CA . LEU A 1 99 ? 8.599 -4.832 -26.500 1.00 92.06 99 LEU A CA 1
ATOM 736 C C . LEU A 1 99 ? 8.924 -5.497 -27.840 1.00 92.06 99 LEU A C 1
ATOM 738 O O . LEU A 1 99 ? 8.184 -5.299 -28.802 1.00 92.06 99 LEU A O 1
ATOM 742 N N . ASP A 1 100 ? 10.029 -6.237 -27.930 1.00 92.56 100 ASP A N 1
ATOM 743 C CA . ASP A 1 100 ? 10.386 -6.966 -29.146 1.00 92.56 100 ASP A CA 1
ATOM 744 C C . ASP A 1 100 ? 9.524 -8.215 -29.324 1.00 92.56 100 ASP A C 1
ATOM 746 O O . ASP A 1 100 ? 8.966 -8.389 -30.405 1.00 92.56 100 ASP A O 1
ATOM 750 N N . ALA A 1 101 ? 9.295 -8.995 -28.261 1.00 91.31 101 ALA A N 1
ATOM 751 C CA . ALA A 1 101 ? 8.387 -10.140 -28.296 1.00 91.31 101 ALA A CA 1
ATOM 752 C C . ALA A 1 101 ? 6.969 -9.729 -28.722 1.00 91.31 101 ALA A C 1
ATOM 754 O O . ALA A 1 101 ? 6.373 -10.363 -29.584 1.00 91.31 101 ALA A O 1
ATOM 755 N N . ALA A 1 102 ? 6.432 -8.628 -28.188 1.00 88.81 102 ALA A N 1
ATOM 756 C CA . ALA A 1 102 ? 5.091 -8.147 -28.518 1.00 88.81 102 ALA A CA 1
ATOM 757 C C . ALA A 1 102 ? 4.902 -7.788 -30.007 1.00 88.81 102 ALA A C 1
ATOM 759 O O . ALA A 1 102 ? 3.776 -7.850 -30.498 1.00 88.81 102 ALA A O 1
ATOM 760 N N . LYS A 1 103 ? 5.971 -7.438 -30.742 1.00 88.19 103 LYS A N 1
ATOM 761 C CA . LYS A 1 103 ? 5.903 -7.163 -32.193 1.00 88.19 103 LYS A CA 1
ATOM 762 C C . LYS A 1 103 ? 5.711 -8.420 -33.034 1.00 88.19 103 LYS A C 1
ATOM 764 O O . LYS A 1 103 ? 5.287 -8.310 -34.181 1.00 88.19 103 LYS A O 1
ATOM 769 N N . GLU A 1 104 ? 6.054 -9.585 -32.494 1.00 93.38 104 GLU A N 1
ATOM 770 C CA . GLU A 1 104 ? 5.888 -10.867 -33.183 1.00 93.38 104 GLU A CA 1
ATOM 771 C C . GLU A 1 104 ? 4.416 -11.309 -33.213 1.00 93.38 104 GLU A C 1
ATOM 773 O O . GLU A 1 104 ? 4.038 -12.166 -34.011 1.00 93.38 104 GLU A O 1
ATOM 778 N N . TYR A 1 105 ? 3.562 -10.685 -32.396 1.00 88.00 105 TYR A N 1
ATOM 779 C CA . TYR A 1 105 ? 2.131 -10.959 -32.336 1.00 88.00 105 TYR A CA 1
ATOM 780 C C . TYR A 1 105 ? 1.338 -10.033 -33.263 1.00 88.00 105 TYR A C 1
ATOM 782 O O . TYR A 1 105 ? 1.595 -8.834 -33.364 1.00 88.00 105 TYR A O 1
ATOM 790 N N . GLY A 1 106 ? 0.296 -10.579 -33.897 1.00 80.12 106 GLY A N 1
ATOM 791 C CA . GLY A 1 106 ? -0.607 -9.810 -34.763 1.00 80.12 106 GLY A CA 1
ATOM 792 C C . GLY A 1 106 ? -1.518 -8.836 -34.005 1.00 80.12 106 GLY A C 1
ATOM 793 O O . GLY A 1 106 ? -2.029 -7.878 -34.588 1.00 80.12 106 GLY A O 1
ATOM 794 N N . SER A 1 107 ? -1.726 -9.054 -32.704 1.00 81.19 107 SER A N 1
ATOM 795 C CA . SER A 1 107 ? -2.508 -8.168 -31.848 1.00 81.19 107 SER A CA 1
ATOM 796 C C . SER A 1 107 ? -2.022 -8.194 -30.398 1.00 81.19 107 SER A C 1
ATOM 798 O O . SER A 1 107 ? -1.466 -9.179 -29.919 1.00 81.19 107 SER A O 1
ATOM 800 N N . HIS A 1 108 ? -2.305 -7.118 -29.654 1.00 82.62 108 HIS A N 1
ATOM 801 C CA . HIS A 1 108 ? -2.051 -7.083 -28.206 1.00 82.62 108 HIS A CA 1
ATOM 802 C C . HIS A 1 108 ? -2.857 -8.148 -27.440 1.00 82.62 108 HIS A C 1
ATOM 804 O O . HIS A 1 108 ? -2.412 -8.623 -26.401 1.00 82.62 108 HIS A O 1
ATOM 810 N N . GLY A 1 109 ? -4.039 -8.518 -27.950 1.00 76.44 109 GLY A N 1
ATOM 811 C CA . GLY A 1 109 ? -4.871 -9.555 -27.335 1.00 76.44 109 GLY A CA 1
ATOM 812 C C . GLY A 1 109 ? -4.209 -10.930 -27.387 1.00 76.44 109 GLY A C 1
ATOM 813 O O . GLY A 1 109 ? -4.193 -11.623 -26.375 1.00 76.44 109 GLY A O 1
ATOM 814 N N . ASP A 1 110 ? -3.614 -11.279 -28.529 1.00 81.25 110 ASP A N 1
ATOM 815 C CA . ASP A 1 110 ? -2.877 -12.537 -28.691 1.00 81.25 110 ASP A CA 1
ATOM 816 C C . ASP A 1 110 ? -1.603 -12.536 -27.840 1.00 81.25 110 ASP A C 1
ATOM 818 O O . ASP A 1 110 ? -1.338 -13.496 -27.125 1.00 81.25 110 ASP A O 1
ATOM 822 N N . TYR A 1 111 ? -0.883 -11.408 -27.821 1.00 88.19 111 TYR A N 1
ATOM 823 C CA . TYR A 1 111 ? 0.295 -11.224 -26.972 1.00 88.19 111 TYR A CA 1
ATOM 824 C C . TYR A 1 111 ? -0.003 -11.480 -25.490 1.00 88.19 111 TYR A C 1
ATOM 826 O O . TYR A 1 111 ? 0.682 -12.282 -24.871 1.00 88.19 111 TYR A O 1
ATOM 834 N N . ILE A 1 112 ? -1.031 -10.853 -24.910 1.00 87.00 112 ILE A N 1
ATOM 835 C CA . ILE A 1 112 ? -1.343 -11.040 -23.481 1.00 87.00 112 ILE A CA 1
ATOM 836 C C . ILE A 1 112 ? -1.917 -12.416 -23.170 1.00 87.00 112 ILE A C 1
ATOM 838 O O . ILE A 1 112 ? -1.746 -12.909 -22.057 1.00 87.00 112 ILE A O 1
ATOM 842 N N . LYS A 1 113 ? -2.579 -13.055 -24.135 1.00 83.12 113 LYS A N 1
ATOM 843 C CA . LYS A 1 113 ? -3.045 -14.429 -23.964 1.00 83.12 113 LYS A CA 1
ATOM 844 C C . LYS A 1 113 ? -1.870 -15.397 -23.794 1.00 83.12 113 LYS A C 1
ATOM 846 O O . LYS A 1 113 ? -1.932 -16.254 -22.917 1.00 83.12 113 LYS A O 1
ATOM 851 N N . ASP A 1 114 ? -0.823 -15.236 -24.598 1.00 87.75 114 ASP A N 1
ATOM 852 C CA . ASP A 1 114 ? 0.349 -16.118 -24.576 1.00 87.75 114 ASP A CA 1
ATOM 853 C C . ASP A 1 114 ? 1.414 -15.655 -23.564 1.00 87.75 114 ASP A C 1
ATOM 855 O O . ASP A 1 114 ? 2.242 -16.445 -23.111 1.00 87.75 114 ASP A O 1
ATOM 859 N N . ARG A 1 115 ? 1.376 -14.376 -23.173 1.00 91.44 115 ARG A N 1
ATOM 860 C CA . ARG A 1 115 ? 2.268 -13.738 -22.197 1.00 91.44 115 ARG A CA 1
ATOM 861 C C . ARG A 1 115 ? 1.451 -12.996 -21.131 1.00 91.44 115 ARG A C 1
ATOM 863 O O . ARG A 1 115 ? 1.357 -11.765 -21.168 1.00 91.44 115 ARG A O 1
ATOM 870 N N . PRO A 1 116 ? 0.846 -13.714 -20.166 1.00 89.12 116 PRO A N 1
ATOM 871 C CA . PRO A 1 116 ? -0.059 -13.124 -19.177 1.00 89.12 116 PRO A CA 1
ATOM 872 C C . PRO A 1 116 ? 0.637 -12.172 -18.194 1.00 89.12 116 PRO A C 1
ATOM 874 O O . PRO A 1 116 ? -0.032 -11.326 -17.600 1.00 89.12 116 PRO A O 1
ATOM 877 N N . ALA A 1 117 ? 1.966 -12.260 -18.051 1.00 92.69 117 ALA A N 1
ATOM 878 C CA . ALA A 1 117 ? 2.771 -11.294 -17.304 1.00 92.69 117 ALA A CA 1
ATOM 879 C C . ALA A 1 117 ? 3.255 -10.114 -18.176 1.00 92.69 117 ALA A C 1
ATOM 881 O O . ALA A 1 117 ? 4.083 -9.313 -17.748 1.00 92.69 117 ALA A O 1
ATOM 882 N N . GLY A 1 118 ? 2.793 -10.018 -19.423 1.00 91.38 118 GLY A N 1
ATOM 883 C CA . GLY A 1 118 ? 3.235 -9.030 -20.398 1.00 91.38 118 GLY A CA 1
ATOM 884 C C . GLY A 1 118 ? 2.743 -7.601 -20.143 1.00 91.38 118 GLY A C 1
ATOM 885 O O . GLY A 1 118 ? 1.961 -7.302 -19.240 1.00 91.38 118 GLY A O 1
ATOM 886 N N . LEU A 1 119 ? 3.198 -6.685 -20.995 1.00 91.62 119 LEU A N 1
ATOM 887 C CA . LEU A 1 119 ? 2.892 -5.260 -20.922 1.00 91.62 119 LEU A CA 1
ATOM 888 C C . LEU A 1 119 ? 1.422 -4.972 -21.270 1.00 91.62 119 LEU A C 1
ATOM 890 O O . LEU A 1 119 ? 0.912 -5.337 -22.333 1.00 91.62 119 LEU A O 1
ATOM 894 N N . THR A 1 120 ? 0.737 -4.198 -20.431 1.00 85.50 120 THR A N 1
ATOM 895 C CA . THR A 1 120 ? -0.586 -3.654 -20.774 1.00 85.50 120 THR A CA 1
ATOM 896 C C . THR A 1 120 ? -0.515 -2.741 -22.003 1.00 85.50 120 THR A C 1
ATOM 898 O O . THR A 1 120 ? 0.525 -2.160 -22.309 1.00 85.50 120 THR A O 1
ATOM 901 N N . ARG A 1 121 ? -1.649 -2.502 -22.684 1.00 77.81 121 ARG A N 1
ATOM 902 C CA . ARG A 1 121 ? -1.705 -1.551 -23.820 1.00 77.81 121 ARG A CA 1
ATOM 903 C C . ARG A 1 121 ? -1.167 -0.167 -23.461 1.00 77.81 121 ARG A C 1
ATOM 905 O O . ARG A 1 121 ? -0.548 0.490 -24.295 1.00 77.81 121 ARG A O 1
ATOM 912 N N . LYS A 1 122 ? -1.440 0.286 -22.232 1.00 81.81 122 LYS A N 1
ATOM 913 C CA . LYS A 1 122 ? -0.950 1.563 -21.705 1.00 81.81 122 LYS A CA 1
ATOM 914 C C . LYS A 1 122 ? 0.573 1.534 -21.577 1.00 81.81 122 LYS A C 1
ATOM 916 O O . LYS A 1 122 ? 1.226 2.413 -22.135 1.00 81.81 122 LYS A O 1
ATOM 921 N N . ALA A 1 123 ? 1.118 0.526 -20.896 1.00 85.19 123 ALA A N 1
ATOM 922 C CA . ALA A 1 123 ? 2.558 0.374 -20.715 1.00 85.19 123 ALA A CA 1
ATOM 923 C C . ALA A 1 123 ? 3.286 0.257 -22.053 1.00 85.19 123 ALA A C 1
ATOM 925 O O . ALA A 1 123 ? 4.241 0.989 -22.279 1.00 85.19 123 ALA A O 1
ATOM 926 N N . PHE A 1 124 ? 2.775 -0.563 -22.975 1.00 84.06 124 PHE A N 1
ATOM 927 C CA . PHE A 1 124 ? 3.330 -0.708 -24.317 1.00 84.06 124 PHE A CA 1
ATOM 928 C C . PHE A 1 124 ? 3.465 0.650 -25.020 1.00 84.06 124 PHE A C 1
ATOM 930 O O . PHE A 1 124 ? 4.550 1.011 -25.456 1.00 84.06 124 PHE A O 1
ATOM 937 N N . ARG A 1 125 ? 2.400 1.467 -25.050 1.00 81.56 125 ARG A N 1
ATOM 938 C CA . ARG A 1 125 ? 2.445 2.811 -25.661 1.00 81.56 125 ARG A CA 1
ATOM 939 C C . ARG A 1 125 ? 3.470 3.734 -24.999 1.00 81.56 125 ARG A C 1
ATOM 941 O O . ARG A 1 125 ? 4.187 4.440 -25.703 1.00 81.56 125 ARG A O 1
ATOM 948 N N . ILE A 1 126 ? 3.526 3.747 -23.667 1.00 82.88 126 ILE A N 1
ATOM 949 C CA . ILE A 1 126 ? 4.451 4.595 -22.900 1.00 82.88 126 ILE A CA 1
ATOM 950 C C . ILE A 1 126 ? 5.899 4.177 -23.165 1.00 82.88 126 ILE A C 1
ATOM 952 O O . ILE A 1 126 ? 6.732 5.012 -23.514 1.00 82.88 126 ILE A O 1
ATOM 956 N N . LEU A 1 127 ? 6.201 2.889 -23.018 1.00 87.69 127 LEU A N 1
ATOM 957 C CA . LEU A 1 127 ? 7.552 2.345 -23.132 1.00 87.69 127 LEU A CA 1
ATOM 958 C C . LEU A 1 127 ? 8.067 2.427 -24.573 1.00 87.69 127 LEU A C 1
ATOM 960 O O . LEU A 1 127 ? 9.230 2.767 -24.784 1.00 87.69 127 LEU A O 1
ATOM 964 N N . GLU A 1 128 ? 7.194 2.247 -25.563 1.00 87.88 128 GLU A N 1
ATOM 965 C CA . GLU A 1 128 ? 7.538 2.427 -26.972 1.00 87.88 128 GLU A CA 1
ATOM 966 C C . GLU A 1 128 ? 7.841 3.897 -27.302 1.00 87.88 128 GLU A C 1
ATOM 968 O O . GLU A 1 128 ? 8.860 4.207 -27.926 1.00 87.88 128 GLU A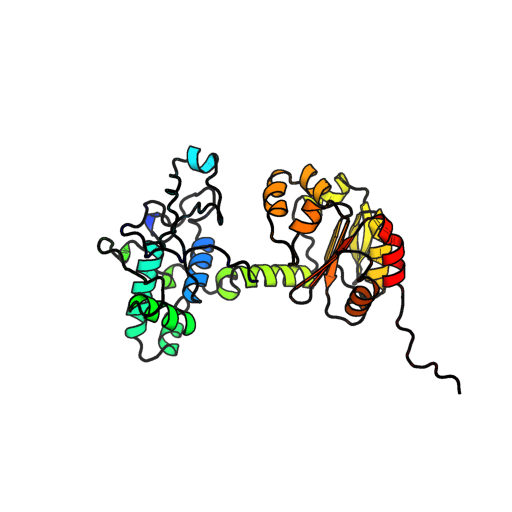 O 1
ATOM 973 N N . ALA A 1 129 ? 7.026 4.833 -26.799 1.00 84.19 129 ALA A N 1
ATOM 974 C CA . ALA A 1 129 ? 7.282 6.266 -26.944 1.00 84.19 129 ALA A CA 1
ATOM 975 C C . ALA A 1 129 ? 8.625 6.676 -26.313 1.00 84.19 129 ALA A C 1
ATOM 977 O O . ALA A 1 129 ? 9.367 7.478 -26.894 1.00 84.19 129 ALA A O 1
ATOM 978 N N . ARG A 1 130 ? 8.973 6.092 -25.159 1.00 86.50 130 ARG A N 1
ATOM 979 C CA . ARG A 1 130 ? 10.270 6.290 -24.495 1.00 86.50 130 ARG A CA 1
ATOM 980 C C . ARG A 1 130 ? 11.431 5.686 -25.271 1.00 86.50 130 ARG A C 1
ATOM 982 O O . ARG A 1 130 ? 12.478 6.325 -25.359 1.00 86.50 130 ARG A O 1
ATOM 989 N N . ARG A 1 131 ? 11.260 4.491 -25.845 1.00 87.00 131 ARG A N 1
ATOM 990 C CA . ARG A 1 131 ? 12.275 3.828 -26.678 1.00 87.00 131 ARG A CA 1
ATOM 991 C C . ARG A 1 131 ? 12.613 4.657 -27.916 1.00 87.00 131 ARG A C 1
ATOM 993 O O . ARG A 1 131 ? 13.772 4.738 -28.307 1.00 87.00 131 ARG A O 1
ATOM 1000 N N . HIS A 1 132 ? 11.618 5.327 -28.495 1.00 86.88 132 HIS A N 1
ATOM 1001 C CA . HIS A 1 132 ? 11.807 6.252 -29.615 1.00 86.88 132 HIS A CA 1
ATOM 1002 C C . HIS A 1 132 ? 12.233 7.670 -29.195 1.00 86.88 132 HIS A C 1
ATOM 1004 O O . HIS A 1 132 ? 12.394 8.536 -30.051 1.00 86.88 132 HIS A O 1
ATOM 1010 N N . GLY A 1 133 ? 12.410 7.938 -27.896 1.00 84.06 133 GLY A N 1
ATOM 1011 C CA . GLY A 1 133 ? 12.806 9.253 -27.380 1.00 84.06 133 GLY A CA 1
ATOM 1012 C C . GLY A 1 133 ? 11.726 10.337 -27.477 1.00 84.06 133 GLY A C 1
ATOM 1013 O O . GLY A 1 133 ? 12.003 11.501 -27.200 1.00 84.06 133 GLY A O 1
ATOM 1014 N N . THR A 1 134 ? 10.497 9.963 -27.844 1.00 86.06 134 THR A N 1
ATOM 1015 C CA . THR A 1 134 ? 9.340 10.872 -27.954 1.00 86.06 134 THR A CA 1
ATOM 1016 C C . THR A 1 134 ? 8.689 11.174 -26.602 1.00 86.06 134 THR A C 1
ATOM 1018 O O . THR A 1 134 ? 7.969 12.160 -26.473 1.00 86.06 134 THR A O 1
ATOM 1021 N N . LEU A 1 135 ? 8.982 10.359 -25.583 1.00 79.00 135 LEU A N 1
ATOM 1022 C CA . LEU A 1 135 ? 8.587 10.573 -24.194 1.00 79.00 135 LEU A CA 1
ATOM 1023 C C . LEU A 1 135 ? 9.821 10.495 -23.285 1.00 79.00 135 LEU A C 1
ATOM 1025 O O . LEU A 1 135 ? 10.631 9.576 -23.413 1.00 79.00 135 LEU A O 1
ATOM 1029 N N . GLN A 1 136 ? 9.964 11.458 -22.371 1.00 76.00 136 GLN A N 1
ATOM 1030 C CA . GLN A 1 136 ? 11.056 11.490 -21.396 1.00 76.00 136 GLN A CA 1
ATOM 1031 C C . GLN A 1 136 ? 10.642 10.843 -20.057 1.00 76.00 136 GLN A C 1
ATOM 1033 O O . GLN A 1 136 ? 9.475 10.945 -19.680 1.00 76.00 136 GLN A O 1
ATOM 1038 N N . PRO A 1 137 ? 11.581 10.216 -19.323 1.00 74.44 137 PRO A N 1
ATOM 1039 C CA . PRO A 1 137 ? 12.971 10.002 -19.718 1.00 74.44 137 PRO A CA 1
ATOM 1040 C C . PRO A 1 137 ? 13.101 8.929 -20.799 1.00 74.44 137 PRO A C 1
ATOM 1042 O O . PRO A 1 137 ? 12.483 7.862 -20.714 1.00 74.44 137 PRO A O 1
ATOM 1045 N N . ALA A 1 138 ? 13.915 9.214 -21.816 1.00 77.38 138 ALA A N 1
ATOM 1046 C CA . ALA A 1 138 ? 14.187 8.255 -22.876 1.00 77.38 138 ALA A CA 1
ATOM 1047 C C . ALA A 1 138 ? 14.783 6.972 -22.283 1.00 77.38 138 ALA A C 1
ATOM 1049 O O . ALA A 1 138 ? 15.726 7.007 -21.487 1.00 77.38 138 ALA A O 1
ATOM 1050 N N . PHE A 1 139 ? 14.221 5.840 -22.686 1.00 76.00 139 PHE A N 1
ATOM 1051 C CA . PHE A 1 139 ? 14.718 4.529 -22.306 1.00 76.00 139 PHE A CA 1
ATOM 1052 C C . PHE A 1 139 ? 15.934 4.171 -23.183 1.00 76.00 139 PHE A C 1
ATOM 1054 O O . PHE A 1 139 ? 15.902 4.372 -24.397 1.00 76.00 139 PHE A O 1
ATOM 1061 N N . LYS A 1 140 ? 17.018 3.660 -22.580 1.00 76.94 140 LYS A N 1
ATOM 1062 C CA . LYS A 1 140 ? 18.210 3.175 -23.297 1.00 76.94 140 LYS A CA 1
ATOM 1063 C C . LYS A 1 140 ? 18.596 1.782 -22.818 1.00 76.94 140 LYS A C 1
ATOM 1065 O O . LYS A 1 140 ? 18.824 1.578 -21.630 1.00 76.94 140 LYS A O 1
ATOM 1070 N N . VAL A 1 141 ? 18.730 0.849 -23.756 1.00 79.19 141 VAL A N 1
ATOM 1071 C CA . VAL A 1 141 ? 19.240 -0.498 -23.477 1.00 79.19 141 VAL A CA 1
ATOM 1072 C C . VAL A 1 141 ? 20.766 -0.435 -23.316 1.00 79.19 141 VAL A C 1
ATOM 1074 O O . VAL A 1 141 ? 21.444 0.118 -24.188 1.00 79.19 141 VAL A O 1
ATOM 1077 N N . PRO A 1 142 ? 21.344 -1.003 -22.245 1.00 76.38 142 PRO A N 1
ATOM 1078 C CA . PRO A 1 142 ? 22.791 -1.140 -22.111 1.00 76.38 142 PRO A CA 1
ATOM 1079 C C . PRO A 1 142 ? 23.366 -2.072 -23.190 1.00 76.38 142 PRO A C 1
ATOM 1081 O O . PRO A 1 142 ? 22.895 -3.191 -23.360 1.00 76.38 142 PRO A O 1
ATOM 1084 N N . ALA A 1 143 ? 24.440 -1.667 -23.873 1.00 69.25 143 ALA A N 1
ATOM 1085 C CA . ALA A 1 143 ? 25.018 -2.435 -24.986 1.00 69.25 143 ALA A CA 1
ATOM 1086 C C . ALA A 1 143 ? 25.752 -3.739 -24.584 1.00 69.25 143 ALA A C 1
ATOM 1088 O O . ALA A 1 143 ? 26.174 -4.491 -25.456 1.00 69.25 143 ALA A O 1
ATOM 1089 N N . ARG A 1 144 ? 25.983 -3.987 -23.285 1.00 63.88 144 ARG A N 1
ATOM 1090 C CA . ARG A 1 144 ? 26.954 -4.987 -22.787 1.00 63.88 144 ARG A CA 1
ATOM 1091 C C . ARG A 1 144 ? 26.366 -6.209 -22.067 1.00 63.88 144 ARG A C 1
ATOM 1093 O O . ARG A 1 144 ? 27.132 -6.935 -21.440 1.00 63.88 144 ARG A O 1
ATOM 1100 N N . PHE A 1 145 ? 25.060 -6.466 -22.124 1.00 68.56 145 PHE A N 1
ATOM 1101 C CA . PHE A 1 145 ? 24.462 -7.602 -21.403 1.00 68.56 145 PHE A CA 1
ATOM 1102 C C . PHE A 1 145 ? 23.644 -8.531 -22.296 1.00 68.56 145 PHE A C 1
ATOM 1104 O O . PHE A 1 145 ? 22.962 -8.078 -23.209 1.00 68.56 145 PHE A O 1
ATOM 1111 N N . SER A 1 146 ? 23.717 -9.832 -21.992 1.00 76.50 146 SER A N 1
ATOM 1112 C CA . SER A 1 146 ? 22.850 -10.845 -22.596 1.00 76.50 146 SER A CA 1
ATOM 1113 C C . SER A 1 146 ? 21.469 -10.807 -21.926 1.00 76.50 146 SER A C 1
ATOM 1115 O O . SER A 1 146 ? 21.416 -10.886 -20.691 1.00 76.50 146 SER A O 1
ATOM 1117 N N . PRO A 1 147 ? 20.368 -10.737 -22.700 1.00 81.38 147 PRO A N 1
ATOM 1118 C CA . PRO A 1 147 ? 19.010 -10.953 -22.197 1.00 81.38 147 PRO A CA 1
ATOM 1119 C C . PRO A 1 147 ? 18.871 -12.236 -21.365 1.00 81.38 147 PRO A C 1
ATOM 1121 O O . PRO A 1 147 ? 18.129 -12.255 -20.390 1.00 81.38 147 PRO A O 1
ATOM 1124 N N . ASP A 1 148 ? 19.673 -13.267 -21.650 1.00 87.50 148 ASP A N 1
ATOM 1125 C CA . ASP A 1 148 ? 19.617 -14.556 -20.952 1.00 87.50 148 ASP A CA 1
ATOM 1126 C C . ASP A 1 148 ? 19.977 -14.471 -19.463 1.00 87.50 148 ASP A C 1
ATOM 1128 O O . ASP A 1 148 ? 19.587 -15.342 -18.682 1.00 87.50 148 ASP A O 1
ATOM 1132 N N . ALA A 1 149 ? 20.719 -13.434 -19.056 1.00 88.25 149 ALA A N 1
ATOM 1133 C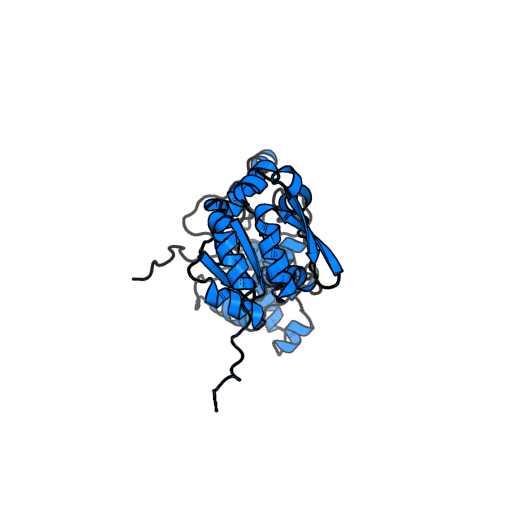 CA . ALA A 1 149 ? 21.113 -13.200 -17.666 1.00 88.25 149 ALA A CA 1
ATOM 1134 C C . ALA A 1 149 ? 20.028 -12.486 -16.835 1.00 88.25 149 ALA A C 1
ATOM 1136 O O . ALA A 1 149 ? 20.177 -12.350 -15.613 1.00 88.25 149 ALA A O 1
ATOM 1137 N N . ILE A 1 150 ? 18.962 -12.016 -17.485 1.00 91.19 150 ILE A N 1
ATOM 1138 C CA . ILE A 1 150 ? 17.854 -11.272 -16.887 1.00 91.19 150 ILE A CA 1
ATOM 1139 C C . ILE A 1 150 ? 16.634 -12.183 -16.774 1.00 91.19 150 ILE A C 1
ATOM 1141 O O . ILE A 1 150 ? 16.365 -12.983 -17.663 1.00 91.19 150 ILE A O 1
ATOM 1145 N N . ARG A 1 151 ? 15.935 -12.088 -15.644 1.00 93.06 151 ARG A N 1
ATOM 1146 C CA . ARG A 1 151 ? 14.691 -12.812 -15.360 1.00 93.06 151 ARG A CA 1
ATOM 1147 C C . ARG A 1 151 ? 13.658 -12.572 -16.463 1.00 93.06 151 ARG A C 1
ATOM 1149 O O . ARG A 1 151 ? 13.494 -11.430 -16.891 1.00 93.06 151 ARG A O 1
ATOM 1156 N N . ASP A 1 152 ? 12.983 -13.633 -16.909 1.00 93.62 152 ASP A N 1
ATOM 1157 C CA . ASP A 1 152 ? 11.865 -13.524 -17.856 1.00 93.62 152 ASP A CA 1
ATOM 1158 C C . ASP A 1 152 ? 10.577 -13.407 -17.039 1.00 93.62 152 ASP A C 1
ATOM 1160 O O . ASP A 1 152 ? 10.198 -14.372 -16.368 1.00 93.62 152 ASP A O 1
ATOM 1164 N N . PRO A 1 153 ? 9.876 -12.265 -17.085 1.00 93.44 153 PRO A N 1
ATOM 1165 C CA . PRO A 1 153 ? 8.668 -12.093 -16.301 1.00 93.44 153 PRO A CA 1
ATOM 1166 C C . PRO A 1 153 ? 7.592 -13.139 -16.590 1.00 93.44 153 PRO A C 1
ATOM 1168 O O . PRO A 1 153 ? 6.884 -13.538 -15.679 1.00 93.44 153 PRO A O 1
ATOM 1171 N N . ASN A 1 154 ? 7.487 -13.649 -17.818 1.00 93.19 154 ASN A N 1
ATOM 1172 C CA . ASN A 1 154 ? 6.476 -14.658 -18.147 1.00 93.19 154 ASN A CA 1
ATOM 1173 C C . ASN A 1 154 ? 6.834 -16.072 -17.670 1.00 93.19 154 ASN A C 1
ATOM 1175 O O . ASN A 1 154 ? 5.990 -16.961 -17.734 1.00 93.19 154 ASN A O 1
ATOM 1179 N N . GLN A 1 155 ? 8.059 -16.283 -17.188 1.00 93.12 155 GLN A N 1
ATOM 1180 C CA . GLN A 1 155 ? 8.476 -17.524 -16.528 1.00 93.12 155 GLN A CA 1
ATOM 1181 C C . GLN A 1 155 ? 8.464 -17.383 -15.004 1.00 93.12 155 GLN A C 1
ATOM 1183 O O . GLN A 1 155 ? 8.153 -18.338 -14.300 1.00 93.12 155 GLN A O 1
ATOM 1188 N N . ASP A 1 156 ? 8.804 -16.192 -14.512 1.00 91.69 156 ASP A N 1
ATOM 1189 C CA . ASP A 1 156 ? 9.131 -15.953 -13.109 1.00 91.69 156 ASP A CA 1
ATOM 1190 C C . ASP A 1 156 ? 8.006 -15.270 -12.308 1.00 91.69 156 ASP A C 1
ATOM 1192 O O . ASP A 1 156 ? 8.072 -15.234 -11.080 1.00 91.69 156 ASP A O 1
ATOM 1196 N N . VAL A 1 157 ? 6.996 -14.696 -12.972 1.00 91.25 157 VAL A N 1
ATOM 1197 C CA . VAL A 1 157 ? 5.856 -14.041 -12.315 1.00 91.25 157 VAL A CA 1
ATOM 1198 C C . VAL A 1 157 ? 4.689 -15.009 -12.198 1.00 91.25 157 VAL A C 1
ATOM 1200 O O . VAL A 1 157 ? 4.118 -15.452 -13.197 1.00 91.25 157 VAL A O 1
ATOM 1203 N N . ASP A 1 158 ? 4.257 -15.254 -10.964 1.00 83.94 158 ASP A N 1
ATOM 1204 C CA . ASP A 1 158 ? 2.982 -15.910 -10.710 1.00 83.94 158 ASP A CA 1
ATOM 1205 C C . ASP A 1 158 ? 1.835 -14.911 -10.918 1.00 83.94 158 ASP A C 1
ATOM 1207 O O . ASP A 1 158 ? 1.533 -14.074 -10.068 1.00 83.94 158 ASP A O 1
ATOM 1211 N N . THR A 1 159 ? 1.173 -15.006 -12.071 1.00 81.88 159 THR A N 1
ATOM 1212 C CA . THR A 1 159 ? 0.041 -14.130 -12.413 1.00 81.88 159 THR A CA 1
ATOM 1213 C C . THR A 1 159 ? -1.232 -14.403 -11.602 1.00 81.88 159 THR A C 1
ATOM 1215 O O . THR A 1 159 ? -2.189 -13.631 -11.682 1.00 81.88 159 THR A O 1
ATOM 1218 N N . SER A 1 160 ? -1.253 -15.467 -10.794 1.00 78.00 160 SER A N 1
ATOM 1219 C CA . SER A 1 160 ? -2.307 -15.724 -9.808 1.00 78.00 160 SER A CA 1
ATOM 1220 C C . SER A 1 160 ? -2.013 -15.098 -8.439 1.00 78.00 160 SER A C 1
ATOM 1222 O O . SER A 1 160 ? -2.918 -14.985 -7.609 1.00 78.00 160 SER A O 1
ATOM 1224 N N . ASN A 1 161 ? -0.780 -14.630 -8.213 1.00 74.12 161 ASN A N 1
ATOM 1225 C CA . ASN A 1 161 ? -0.368 -13.995 -6.967 1.00 74.12 161 ASN A CA 1
ATOM 1226 C C . ASN A 1 161 ? -1.168 -12.695 -6.735 1.00 74.12 161 ASN A C 1
ATOM 1228 O O . ASN A 1 161 ? -1.253 -11.855 -7.637 1.00 74.12 161 ASN A O 1
ATOM 1232 N N . PRO A 1 162 ? -1.717 -12.459 -5.528 1.00 65.50 162 PRO A N 1
ATOM 1233 C CA . PRO A 1 162 ? -2.414 -11.216 -5.195 1.00 65.50 162 PRO A CA 1
ATOM 1234 C C . PRO A 1 162 ? -1.610 -9.941 -5.495 1.00 65.50 162 PRO A C 1
ATOM 1236 O O . PRO A 1 162 ? -2.188 -8.938 -5.920 1.00 65.50 162 PRO A O 1
ATOM 1239 N N . ALA A 1 163 ? -0.282 -9.976 -5.341 1.00 67.06 163 ALA A N 1
ATOM 1240 C CA . ALA A 1 163 ? 0.590 -8.864 -5.709 1.00 67.06 163 ALA A CA 1
ATOM 1241 C C . ALA A 1 163 ? 0.489 -8.531 -7.206 1.00 67.06 163 ALA A C 1
ATOM 1243 O O . ALA A 1 163 ? 0.455 -7.352 -7.550 1.00 67.06 163 ALA A O 1
ATOM 1244 N N . TRP A 1 164 ? 0.366 -9.544 -8.075 1.00 78.12 164 TRP A N 1
ATOM 1245 C CA . TRP A 1 164 ? 0.140 -9.389 -9.513 1.00 78.12 164 TRP A CA 1
ATOM 1246 C C . TRP A 1 164 ? -1.280 -8.912 -9.840 1.00 78.12 164 TRP A C 1
ATOM 1248 O O . TRP A 1 164 ? -1.467 -7.978 -10.618 1.00 78.12 164 TRP A O 1
ATOM 1258 N N . VAL A 1 165 ? -2.293 -9.538 -9.241 1.00 70.31 165 VAL A N 1
ATOM 1259 C CA . VAL A 1 165 ? -3.703 -9.267 -9.562 1.00 70.31 165 VAL A CA 1
ATOM 1260 C C . VAL A 1 165 ? -4.108 -7.858 -9.122 1.00 70.31 165 VAL A C 1
ATOM 1262 O O . VAL A 1 165 ? -4.705 -7.103 -9.891 1.00 70.31 165 VAL A O 1
ATOM 1265 N N . PHE A 1 166 ? -3.742 -7.465 -7.902 1.00 64.12 166 PHE A N 1
ATOM 1266 C CA . PHE A 1 166 ? -4.237 -6.233 -7.286 1.00 64.12 166 PHE A CA 1
ATOM 1267 C C . PHE A 1 166 ? -3.213 -5.093 -7.318 1.00 64.12 166 PHE A C 1
ATOM 1269 O O . PHE A 1 166 ? -3.595 -3.934 -7.425 1.00 64.12 166 PHE A O 1
ATOM 1276 N N . GLY A 1 167 ? -1.913 -5.392 -7.361 1.00 61.84 167 GLY A N 1
ATOM 1277 C CA . GLY A 1 167 ? -0.850 -4.376 -7.286 1.00 61.84 167 GLY A CA 1
ATOM 1278 C C . GLY A 1 167 ? -0.538 -3.959 -5.866 1.00 61.84 167 GLY A C 1
ATOM 1279 O O . GLY A 1 167 ? -1.211 -4.398 -4.949 1.00 61.84 167 GLY A O 1
ATOM 1280 N N . ALA A 1 168 ? 0.501 -3.153 -5.649 1.00 57.12 168 ALA A N 1
ATOM 1281 C CA . ALA A 1 168 ? 0.902 -2.798 -4.285 1.00 57.12 168 ALA A CA 1
ATOM 1282 C C . ALA A 1 168 ? -0.187 -1.982 -3.566 1.00 57.12 168 ALA A C 1
ATOM 1284 O O . ALA A 1 168 ? -0.526 -2.269 -2.417 1.00 57.12 168 ALA A O 1
ATOM 1285 N N . GLU A 1 169 ? -0.777 -1.016 -4.273 1.00 50.84 169 GLU A N 1
ATOM 1286 C CA . GLU A 1 169 ? -1.889 -0.201 -3.779 1.00 50.84 169 GLU A CA 1
ATOM 1287 C C . GLU A 1 169 ? -3.178 -1.012 -3.696 1.00 50.84 169 GLU A C 1
ATOM 1289 O O . GLU A 1 169 ? -3.830 -0.990 -2.663 1.00 50.84 169 GLU A O 1
ATOM 1294 N N . GLY A 1 170 ? -3.511 -1.799 -4.723 1.00 44.34 170 GLY A N 1
ATOM 1295 C CA . GLY A 1 170 ? -4.726 -2.609 -4.718 1.00 44.34 170 GLY A CA 1
ATOM 1296 C C . GLY A 1 170 ? -4.667 -3.792 -3.758 1.00 44.34 170 GLY A C 1
ATOM 1297 O O . GLY A 1 170 ? -5.701 -4.162 -3.235 1.00 44.34 170 GLY A O 1
ATOM 1298 N N . LEU A 1 171 ? -3.499 -4.376 -3.475 1.00 53.06 171 LEU A N 1
ATOM 1299 C CA . LEU A 1 171 ? -3.327 -5.393 -2.434 1.00 53.06 171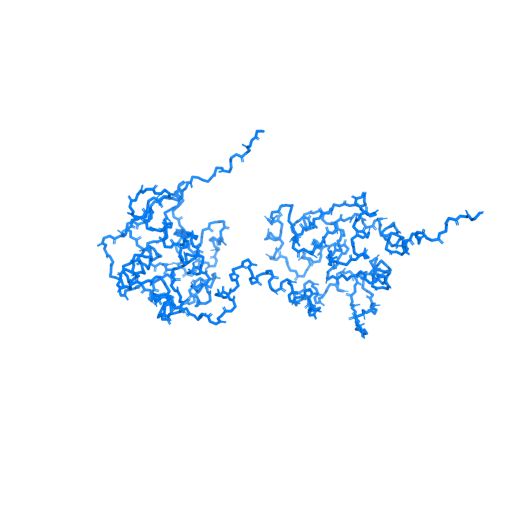 LEU A CA 1
ATOM 1300 C C . LEU A 1 171 ? -3.415 -4.747 -1.058 1.00 53.06 171 LEU A C 1
ATOM 1302 O O . LEU A 1 171 ? -4.064 -5.302 -0.190 1.00 53.06 171 LEU A O 1
ATOM 1306 N N . SER A 1 172 ? -2.825 -3.566 -0.861 1.00 49.09 172 SER A N 1
ATOM 1307 C CA . SER A 1 172 ? -2.977 -2.824 0.395 1.00 49.09 172 SER A CA 1
ATOM 1308 C C . SER A 1 172 ? -4.427 -2.396 0.609 1.00 49.09 172 SER A C 1
ATOM 1310 O O . SER A 1 172 ? -4.939 -2.551 1.709 1.00 49.09 172 SER A O 1
ATOM 1312 N N . ALA A 1 173 ? -5.117 -1.939 -0.436 1.00 41.41 173 ALA A N 1
ATOM 1313 C CA . ALA A 1 173 ? -6.531 -1.588 -0.413 1.00 41.41 173 ALA A CA 1
ATOM 1314 C C . ALA A 1 173 ? -7.416 -2.827 -0.265 1.00 41.41 173 ALA A C 1
ATOM 1316 O O . ALA A 1 173 ? -8.366 -2.785 0.494 1.00 41.41 173 ALA A O 1
ATOM 1317 N N . LEU A 1 174 ? -7.096 -3.954 -0.907 1.00 41.25 174 LEU A N 1
ATOM 1318 C CA . LEU A 1 174 ? -7.829 -5.213 -0.763 1.00 41.25 174 LEU A CA 1
ATOM 1319 C C . LEU A 1 174 ? -7.578 -5.853 0.597 1.00 41.25 174 LEU A C 1
ATOM 1321 O O . LEU A 1 174 ? -8.498 -6.440 1.128 1.00 41.25 174 LEU A O 1
ATOM 1325 N N . LEU A 1 175 ? -6.388 -5.726 1.181 1.00 51.62 175 LEU A N 1
ATOM 1326 C CA . LEU A 1 175 ? -6.114 -6.119 2.562 1.00 51.62 175 LEU A CA 1
ATOM 1327 C C . LEU A 1 175 ? -6.813 -5.170 3.532 1.00 51.62 175 LEU A C 1
ATOM 1329 O O . LEU A 1 175 ? -7.430 -5.638 4.466 1.00 51.62 175 LEU A O 1
ATOM 1333 N N . THR A 1 176 ? -6.833 -3.865 3.260 1.00 45.31 176 THR A N 1
ATOM 1334 C CA . THR A 1 176 ? -7.580 -2.880 4.061 1.00 45.31 176 THR A CA 1
ATOM 1335 C C . THR A 1 176 ? -9.086 -3.124 3.977 1.00 45.31 176 THR A C 1
ATOM 1337 O O . THR A 1 176 ? -9.784 -3.033 4.977 1.00 45.31 176 THR A O 1
ATOM 1340 N N . VAL A 1 177 ? -9.601 -3.459 2.794 1.00 38.62 177 VAL A N 1
ATOM 1341 C CA . VAL A 1 177 ? -11.007 -3.780 2.537 1.00 38.62 177 VAL A CA 1
ATOM 1342 C C . VAL A 1 177 ? -11.337 -5.175 3.052 1.00 38.62 177 VAL A C 1
ATOM 1344 O O . VAL A 1 177 ? -12.414 -5.351 3.601 1.00 38.62 177 VAL A O 1
ATOM 1347 N N . ALA A 1 178 ? -10.434 -6.149 2.938 1.00 37.88 178 ALA A N 1
ATOM 1348 C CA . ALA A 1 178 ? -10.573 -7.458 3.557 1.00 37.88 178 ALA A CA 1
ATOM 1349 C C . ALA A 1 178 ? -10.615 -7.277 5.068 1.00 37.88 178 ALA A C 1
ATOM 1351 O O . ALA A 1 178 ? -11.647 -7.576 5.626 1.00 37.88 178 ALA A O 1
ATOM 1352 N N . ASP A 1 179 ? -9.634 -6.645 5.706 1.00 41.47 179 ASP A N 1
ATOM 1353 C CA . ASP A 1 179 ? -9.641 -6.344 7.142 1.00 41.47 179 ASP A CA 1
ATOM 1354 C C . ASP A 1 179 ? -10.886 -5.549 7.570 1.00 41.47 179 ASP A C 1
ATOM 1356 O O . ASP A 1 179 ? -11.486 -5.835 8.608 1.00 41.47 179 ASP A O 1
ATOM 1360 N N . ALA A 1 180 ? -11.366 -4.626 6.730 1.00 38.09 180 ALA A N 1
ATOM 1361 C CA . ALA A 1 180 ? -12.605 -3.890 6.962 1.00 38.09 180 ALA A CA 1
ATOM 1362 C C . ALA A 1 180 ? -13.887 -4.734 6.769 1.00 38.09 180 ALA A C 1
ATOM 1364 O O . ALA A 1 180 ? -14.905 -4.416 7.387 1.00 38.09 180 ALA A O 1
ATOM 1365 N N . ILE A 1 181 ? -13.878 -5.776 5.927 1.00 35.72 181 ILE A N 1
ATOM 1366 C CA . ILE A 1 181 ? -15.017 -6.668 5.626 1.00 35.72 181 ILE A CA 1
ATOM 1367 C C . ILE A 1 181 ? -15.027 -7.905 6.536 1.00 35.72 181 ILE A C 1
ATOM 1369 O O . ILE A 1 181 ? -16.092 -8.321 6.988 1.00 35.72 181 ILE A O 1
ATOM 1373 N N . THR A 1 182 ? -13.870 -8.507 6.799 1.00 35.25 182 THR A N 1
ATOM 1374 C CA . THR A 1 182 ? -13.689 -9.720 7.601 1.00 35.25 182 THR A CA 1
ATOM 1375 C C . THR A 1 182 ? -13.536 -9.417 9.083 1.00 35.25 182 THR A C 1
ATOM 1377 O O . THR A 1 182 ? -13.633 -10.344 9.883 1.00 35.25 182 THR A O 1
ATOM 1380 N N . GLY A 1 183 ? -13.328 -8.151 9.470 1.00 39.75 183 GLY A N 1
ATOM 1381 C CA . GLY A 1 183 ? -13.119 -7.779 10.870 1.00 39.75 183 GLY A CA 1
ATOM 1382 C C . GLY A 1 183 ? -11.912 -8.494 11.476 1.00 39.75 183 GLY A C 1
ATOM 1383 O O . GLY A 1 183 ? -11.895 -8.760 12.679 1.00 39.75 183 GLY A O 1
ATOM 1384 N N . THR A 1 184 ? -10.933 -8.874 10.647 1.00 41.31 184 THR A N 1
ATOM 1385 C CA . THR A 1 184 ? -9.709 -9.516 11.116 1.00 41.31 184 THR A CA 1
ATOM 1386 C C . THR A 1 184 ? -8.950 -8.497 11.940 1.00 41.31 184 THR A C 1
ATOM 1388 O O . THR A 1 184 ? -8.427 -7.517 11.420 1.00 41.31 184 THR A O 1
ATOM 1391 N N . ALA A 1 185 ? -8.942 -8.721 13.253 1.00 51.97 185 ALA A N 1
ATOM 1392 C CA . ALA A 1 185 ? -8.134 -7.963 14.187 1.00 51.97 185 ALA A CA 1
ATOM 1393 C C . ALA A 1 185 ? -6.704 -7.876 13.641 1.00 51.97 185 ALA A C 1
ATOM 1395 O O . ALA A 1 185 ? -6.080 -8.902 13.360 1.00 51.97 185 ALA A O 1
ATOM 1396 N N . CYS A 1 186 ? -6.207 -6.654 13.457 1.00 56.59 186 CYS A N 1
ATOM 1397 C CA . CYS A 1 186 ? -4.831 -6.416 13.051 1.00 56.59 186 CYS A CA 1
ATOM 1398 C C . CYS A 1 186 ? -3.885 -7.231 13.952 1.00 56.59 186 CYS A C 1
ATOM 1400 O O . CYS A 1 186 ? -3.919 -7.102 15.174 1.00 56.59 186 CYS A O 1
ATOM 1402 N N . ALA A 1 187 ? -3.045 -8.083 13.359 1.00 62.06 187 ALA A N 1
ATOM 1403 C CA . ALA A 1 187 ? -2.168 -9.000 14.096 1.00 62.06 187 ALA A CA 1
ATOM 1404 C C . ALA A 1 187 ? -0.840 -8.354 14.536 1.00 62.06 187 ALA A C 1
ATOM 1406 O O . ALA A 1 187 ? 0.112 -9.050 14.888 1.00 62.06 187 ALA A O 1
ATOM 1407 N N . CYS A 1 188 ? -0.726 -7.023 14.467 1.00 67.12 188 CYS A N 1
ATOM 1408 C CA . CYS A 1 188 ? 0.484 -6.355 14.927 1.00 67.12 188 CYS A CA 1
ATOM 1409 C C . CYS A 1 188 ? 0.594 -6.400 16.464 1.00 67.12 188 CYS A C 1
ATOM 1411 O O . CYS A 1 188 ? -0.436 -6.493 17.146 1.00 67.12 188 CYS A O 1
ATOM 1413 N N . PRO A 1 189 ? 1.815 -6.282 17.025 1.00 76.06 189 PRO A N 1
ATOM 1414 C CA . PRO A 1 189 ? 2.017 -6.265 18.476 1.00 76.06 189 PRO A CA 1
ATOM 1415 C C . PRO A 1 189 ? 1.174 -5.198 19.179 1.00 76.06 189 PRO A C 1
ATOM 1417 O O . PRO A 1 189 ? 0.632 -5.435 20.249 1.00 76.06 189 PRO A O 1
ATOM 1420 N N . VAL A 1 190 ? 0.981 -4.039 18.537 1.00 80.62 190 VAL A N 1
ATOM 1421 C CA . VAL A 1 190 ? 0.162 -2.955 19.091 1.00 80.62 190 VAL A CA 1
ATOM 1422 C C . VAL A 1 190 ? -1.286 -3.397 19.270 1.00 80.62 190 VAL A C 1
ATOM 1424 O O . VAL A 1 190 ? -1.810 -3.290 20.364 1.00 80.62 190 VAL A O 1
ATOM 1427 N N . CYS A 1 191 ? -1.941 -3.923 18.237 1.00 72.25 191 CYS A N 1
ATOM 1428 C CA . CYS A 1 191 ? -3.350 -4.311 18.328 1.00 72.25 191 CYS A CA 1
ATOM 1429 C C . CYS A 1 191 ? -3.565 -5.541 19.222 1.00 72.25 191 CYS A C 1
ATOM 1431 O O . CYS A 1 191 ? -4.542 -5.575 19.972 1.00 72.25 191 CYS A O 1
ATOM 1433 N N . THR A 1 192 ? -2.633 -6.499 19.190 1.00 77.19 192 THR A N 1
ATOM 1434 C CA . THR A 1 192 ? -2.702 -7.737 19.987 1.00 77.19 192 THR A CA 1
ATOM 1435 C C . THR A 1 192 ? -2.509 -7.463 21.478 1.00 77.19 192 THR A C 1
ATOM 1437 O O . THR A 1 192 ? -3.262 -7.987 22.296 1.00 77.19 192 THR A O 1
ATOM 1440 N N . ASP A 1 193 ? -1.561 -6.587 21.826 1.00 82.50 193 ASP A N 1
ATOM 1441 C CA . ASP A 1 193 ? -1.122 -6.379 23.207 1.00 82.50 193 ASP A CA 1
ATOM 1442 C C . ASP A 1 193 ? -1.437 -4.971 23.749 1.00 82.50 193 ASP A C 1
ATOM 1444 O O . ASP A 1 193 ? -0.934 -4.606 24.814 1.00 82.50 193 ASP A O 1
ATOM 1448 N N . HIS A 1 194 ? -2.281 -4.159 23.086 1.00 83.69 194 HIS A N 1
ATOM 1449 C CA . HIS A 1 194 ? -2.564 -2.774 23.521 1.00 83.69 194 HIS A CA 1
ATOM 1450 C C . HIS A 1 194 ? -3.058 -2.681 24.972 1.00 83.69 194 HIS A C 1
ATOM 1452 O O . HIS A 1 194 ? -2.733 -1.720 25.670 1.00 83.69 194 HIS A O 1
ATOM 1458 N N . GLY A 1 195 ? -3.784 -3.698 25.453 1.00 87.81 195 GLY A N 1
ATOM 1459 C CA . GLY A 1 195 ? -4.271 -3.775 26.833 1.00 87.81 195 GLY A CA 1
ATOM 1460 C C . GLY A 1 195 ? -3.167 -3.854 27.897 1.00 87.81 195 GLY A C 1
ATOM 1461 O O . GLY A 1 195 ? -3.454 -3.735 29.085 1.00 87.81 195 GLY A O 1
ATOM 1462 N N . THR A 1 196 ? -1.906 -4.048 27.494 1.00 93.06 196 THR A N 1
ATOM 1463 C CA . THR A 1 196 ? -0.737 -3.965 28.384 1.00 93.06 196 THR A CA 1
ATOM 1464 C C . THR A 1 196 ? -0.234 -2.532 28.580 1.00 93.06 196 THR A C 1
ATOM 1466 O O . THR A 1 196 ? 0.443 -2.258 29.570 1.00 93.06 196 THR A O 1
ATOM 1469 N N . VAL A 1 197 ? -0.573 -1.617 27.665 1.00 94.44 197 VAL A N 1
ATOM 1470 C CA . VAL A 1 197 ? -0.161 -0.203 27.699 1.00 94.44 197 VAL A CA 1
ATOM 1471 C C . VAL A 1 197 ? -1.294 0.669 28.224 1.00 94.44 197 VAL A C 1
ATOM 1473 O O . VAL A 1 197 ? -1.078 1.542 29.062 1.00 94.44 197 VAL A O 1
ATOM 1476 N N . HIS A 1 198 ? -2.517 0.419 27.763 1.00 93.81 198 HIS A N 1
ATOM 1477 C CA . HIS A 1 198 ? -3.694 1.183 28.147 1.00 93.81 198 HIS A CA 1
ATOM 1478 C C . HIS A 1 198 ? -4.685 0.307 28.915 1.00 93.81 198 HIS A C 1
ATOM 1480 O O . HIS A 1 198 ? -4.858 -0.866 28.576 1.00 93.81 198 HIS A O 1
ATOM 1486 N N . PRO A 1 199 ? -5.400 0.858 29.914 1.00 95.06 199 PRO A N 1
ATOM 1487 C CA . PRO A 1 199 ? -6.536 0.166 30.502 1.00 95.06 199 PRO A CA 1
ATOM 1488 C C . PRO A 1 199 ? -7.542 -0.179 29.408 1.00 95.06 199 PRO A C 1
ATOM 1490 O O . PRO A 1 199 ? -8.010 0.714 28.703 1.00 95.06 199 PRO A O 1
ATOM 1493 N N . ALA A 1 200 ? -7.885 -1.457 29.287 1.00 92.00 200 ALA A N 1
ATOM 1494 C CA . ALA A 1 200 ? -8.782 -1.940 28.253 1.00 92.00 200 ALA A CA 1
ATOM 1495 C C . ALA A 1 200 ? -10.078 -2.512 28.836 1.00 92.00 200 ALA A C 1
ATOM 1497 O O . ALA A 1 200 ? -10.126 -2.995 29.969 1.00 92.00 200 ALA A O 1
ATOM 1498 N N . GLN A 1 201 ? -11.139 -2.455 28.042 1.00 93.62 201 GLN A N 1
ATOM 1499 C CA . GLN A 1 201 ? -12.459 -2.975 28.352 1.00 93.62 201 GLN A CA 1
ATOM 1500 C C . GLN A 1 201 ? -12.956 -3.823 27.182 1.00 93.62 201 GLN A C 1
ATOM 1502 O O . GLN A 1 201 ? -12.722 -3.507 26.018 1.00 93.62 201 GLN A O 1
ATOM 1507 N N . THR A 1 202 ? -13.653 -4.913 27.489 1.00 90.88 202 THR A N 1
ATOM 1508 C CA . THR A 1 202 ? -14.327 -5.724 26.473 1.00 90.88 202 THR A CA 1
ATOM 1509 C C . THR A 1 202 ? -15.680 -5.111 26.122 1.00 90.88 202 THR A C 1
ATOM 1511 O O . THR A 1 202 ? -16.469 -4.802 27.017 1.00 90.88 202 THR A O 1
ATOM 1514 N N . ILE A 1 203 ? -15.953 -4.956 24.828 1.00 87.69 203 ILE A N 1
ATOM 1515 C CA . ILE A 1 203 ? -17.262 -4.574 24.286 1.00 87.69 203 ILE A CA 1
ATOM 1516 C C . ILE A 1 203 ? -17.800 -5.680 23.375 1.00 87.69 203 ILE A C 1
ATOM 1518 O O . ILE A 1 203 ? -17.026 -6.429 22.776 1.00 87.69 203 ILE A O 1
ATOM 1522 N N . GLU A 1 204 ? -19.122 -5.769 23.250 1.00 82.44 204 GLU A N 1
ATOM 1523 C CA . GLU A 1 204 ? -19.772 -6.644 22.273 1.00 82.44 204 GLU A CA 1
ATOM 1524 C C . GLU A 1 204 ? -19.758 -5.982 20.889 1.00 82.44 204 GLU A C 1
ATOM 1526 O O . GLU A 1 204 ? -20.090 -4.802 20.745 1.00 82.44 204 GLU A O 1
ATOM 1531 N N . THR A 1 205 ? -19.379 -6.737 19.860 1.00 73.69 205 THR A N 1
ATOM 1532 C CA . THR A 1 205 ? -19.399 -6.306 18.459 1.00 73.69 205 THR A CA 1
ATOM 1533 C C . THR A 1 205 ? -20.563 -6.961 17.733 1.00 73.69 205 THR A C 1
ATOM 1535 O O . THR A 1 205 ? -20.935 -8.096 18.018 1.00 73.69 205 THR A O 1
ATOM 1538 N N . THR A 1 206 ? -21.160 -6.276 16.761 1.00 57.00 206 THR A N 1
ATOM 1539 C CA . THR A 1 206 ? -22.141 -6.907 15.863 1.00 57.00 206 THR A CA 1
ATOM 1540 C C . THR A 1 206 ? -21.378 -7.731 14.813 1.00 57.00 206 THR A C 1
ATOM 1542 O O . THR A 1 206 ? -20.470 -7.164 14.205 1.00 57.00 206 THR A O 1
ATOM 1545 N N . PRO A 1 207 ? -21.684 -9.030 14.571 1.00 52.78 207 PRO A N 1
ATOM 1546 C CA . PRO A 1 207 ? -22.910 -9.774 14.898 1.00 52.78 207 PRO A CA 1
ATOM 1547 C C . PRO A 1 207 ? -22.778 -10.787 16.066 1.00 52.78 207 PRO A C 1
ATOM 1549 O O . PRO A 1 207 ? -23.191 -11.937 15.933 1.00 52.78 207 PRO A O 1
ATOM 1552 N N . GLY A 1 208 ? -22.227 -10.381 17.213 1.00 62.12 208 GLY A N 1
ATOM 1553 C CA . GLY A 1 208 ? -22.114 -11.198 18.436 1.00 62.12 208 GLY A CA 1
ATOM 1554 C C . GLY A 1 208 ? -20.682 -11.563 18.847 1.00 62.12 208 GLY A C 1
ATOM 1555 O O . GLY A 1 208 ? -20.491 -12.512 19.605 1.00 62.12 208 GLY A O 1
ATOM 1556 N N . GLY A 1 209 ? -19.677 -10.854 18.325 1.00 71.81 209 GLY A N 1
ATOM 1557 C CA . GLY A 1 209 ? -18.284 -11.006 18.742 1.00 71.81 209 GLY A CA 1
ATOM 1558 C C . GLY A 1 209 ? -17.950 -10.148 19.962 1.00 71.81 209 GLY A C 1
ATOM 1559 O O . GLY A 1 209 ? -18.790 -9.422 20.492 1.00 71.81 209 GLY A O 1
ATOM 1560 N N . THR A 1 210 ? -16.693 -10.198 20.392 1.00 80.88 210 THR A N 1
ATOM 1561 C CA . THR A 1 210 ? -16.162 -9.296 21.419 1.00 80.88 210 THR A CA 1
ATOM 1562 C C . THR A 1 210 ? -14.896 -8.626 20.920 1.00 80.88 210 THR A C 1
ATOM 1564 O O . THR A 1 210 ? -14.075 -9.278 20.276 1.00 80.88 210 THR A O 1
ATOM 1567 N N . ALA A 1 211 ? -14.706 -7.358 21.268 1.00 80.50 211 ALA A N 1
ATOM 1568 C CA . ALA A 1 211 ? -13.467 -6.631 21.029 1.00 80.50 211 ALA A CA 1
ATOM 1569 C C . ALA A 1 211 ? -12.919 -6.085 22.346 1.00 80.50 211 ALA A C 1
ATOM 1571 O O . ALA A 1 211 ? -13.674 -5.599 23.189 1.00 80.50 211 ALA A O 1
ATOM 1572 N N . LEU A 1 212 ? -11.601 -6.164 22.511 1.00 84.19 212 LEU A N 1
ATOM 1573 C CA . LEU A 1 212 ? -10.884 -5.465 23.569 1.00 84.19 212 LEU A CA 1
ATOM 1574 C C . LEU A 1 212 ? -10.525 -4.069 23.047 1.00 84.19 212 LEU A C 1
ATOM 1576 O O . LEU A 1 212 ? -9.944 -3.960 21.970 1.00 84.19 212 LEU A O 1
ATOM 1580 N N . VAL A 1 213 ? -10.924 -3.022 23.767 1.00 90.44 213 VAL A N 1
ATOM 1581 C CA . VAL A 1 213 ? -10.735 -1.619 23.363 1.00 90.44 213 VAL A CA 1
ATOM 1582 C C . VAL A 1 213 ? -10.248 -0.781 24.539 1.00 90.44 213 VAL A C 1
ATOM 1584 O O . VAL A 1 213 ? -10.525 -1.118 25.689 1.00 90.44 213 VAL A O 1
ATOM 1587 N N . ASP A 1 214 ? -9.592 0.349 24.275 1.00 95.44 214 ASP A N 1
ATOM 1588 C CA . ASP A 1 214 ? -9.179 1.281 25.331 1.00 95.44 214 ASP A CA 1
ATOM 1589 C C . ASP A 1 214 ? -10.396 1.758 26.143 1.00 95.44 214 ASP A C 1
ATOM 1591 O O . ASP A 1 214 ? -11.386 2.251 25.590 1.00 95.44 214 ASP A O 1
ATOM 1595 N N . ALA A 1 215 ? -10.333 1.629 27.470 1.00 96.38 215 ALA A N 1
ATOM 1596 C CA . ALA A 1 215 ? -11.454 1.880 28.374 1.00 96.38 215 ALA A CA 1
ATOM 1597 C C . ALA A 1 215 ? -12.058 3.291 28.218 1.00 96.38 215 ALA A C 1
ATOM 1599 O O . ALA A 1 215 ? -13.286 3.405 28.207 1.00 96.38 215 ALA A O 1
ATOM 1600 N N . PRO A 1 216 ? -11.269 4.368 28.001 1.00 97.00 216 PRO A N 1
ATOM 1601 C CA . PRO A 1 216 ? -11.837 5.688 27.725 1.00 97.00 216 PRO A CA 1
ATOM 1602 C C . PRO A 1 216 ? -12.655 5.775 26.432 1.00 97.00 216 PRO A C 1
ATOM 1604 O O . PRO A 1 216 ? -13.486 6.669 26.317 1.00 97.00 216 PRO A O 1
ATOM 1607 N N . LEU A 1 217 ? -12.451 4.873 25.468 1.00 96.88 217 LEU A N 1
ATOM 1608 C CA . LEU A 1 217 ? -13.188 4.837 24.200 1.00 96.88 217 LEU A CA 1
ATOM 1609 C C . LEU A 1 217 ? -14.384 3.875 24.225 1.00 96.88 217 LEU A C 1
ATOM 1611 O O . LEU A 1 217 ? -15.268 3.988 23.375 1.00 96.88 217 LEU A O 1
ATOM 1615 N N . ALA A 1 218 ? -14.457 2.965 25.201 1.00 95.69 218 ALA A N 1
ATOM 1616 C CA . ALA A 1 218 ? -15.424 1.866 25.222 1.00 95.69 218 ALA A CA 1
ATOM 1617 C C . ALA A 1 218 ? -16.885 2.324 25.071 1.00 95.69 218 ALA A C 1
ATOM 1619 O O . ALA A 1 218 ? -17.616 1.790 24.241 1.00 95.69 218 ALA A O 1
ATOM 1620 N N . ALA A 1 219 ? -17.306 3.359 25.807 1.00 95.56 219 ALA A N 1
ATOM 1621 C CA . ALA A 1 219 ? -18.682 3.864 25.738 1.00 95.56 219 ALA A CA 1
ATOM 1622 C C . ALA A 1 219 ? -19.036 4.465 24.364 1.00 95.56 219 ALA A C 1
ATOM 1624 O O . ALA A 1 219 ? -20.168 4.338 23.894 1.00 95.56 219 ALA A O 1
ATOM 1625 N N . LEU A 1 220 ? -18.074 5.128 23.716 1.00 97.25 220 LEU A N 1
ATOM 1626 C CA . LEU A 1 220 ? -18.240 5.663 22.366 1.00 97.25 220 LEU A CA 1
ATOM 1627 C C . LEU A 1 220 ? -18.375 4.524 21.353 1.00 97.25 220 LEU A C 1
ATOM 1629 O O . LEU A 1 220 ? -19.326 4.523 20.577 1.00 97.25 220 LEU A O 1
ATOM 1633 N N . LEU A 1 221 ? -17.479 3.539 21.405 1.00 95.12 221 LEU A N 1
ATOM 1634 C CA . LEU A 1 221 ? -17.464 2.410 20.473 1.00 95.12 221 LEU A CA 1
ATOM 1635 C C . LEU A 1 221 ? -18.702 1.513 20.621 1.00 95.12 221 LEU A C 1
ATOM 1637 O O . LEU A 1 221 ? -19.298 1.142 19.613 1.00 95.12 221 LEU A O 1
ATOM 1641 N N . ASP A 1 222 ? -19.162 1.247 21.849 1.00 93.06 222 ASP A N 1
ATOM 1642 C CA . ASP A 1 222 ? -20.430 0.540 22.096 1.00 93.06 222 ASP A CA 1
ATOM 1643 C C . ASP A 1 222 ? -21.622 1.317 21.513 1.00 93.06 222 ASP A C 1
ATOM 1645 O O . ASP A 1 222 ? -22.468 0.758 20.812 1.00 93.06 222 ASP A O 1
ATOM 1649 N N . THR A 1 223 ? -21.659 2.640 21.715 1.00 94.94 223 THR A N 1
ATOM 1650 C CA . THR A 1 223 ? -22.714 3.490 21.140 1.00 94.94 223 THR A CA 1
ATOM 1651 C C . THR A 1 223 ? -22.676 3.475 19.612 1.00 94.94 223 THR A C 1
ATOM 1653 O O . THR A 1 223 ? -23.722 3.349 18.979 1.00 94.94 223 THR A O 1
ATOM 1656 N N . MET A 1 224 ? -21.490 3.573 19.005 1.00 93.88 224 MET A N 1
ATOM 1657 C CA . MET A 1 224 ? -21.309 3.494 17.553 1.00 93.88 224 MET A CA 1
ATOM 1658 C C . MET A 1 224 ? -21.803 2.148 17.009 1.00 93.88 224 MET A C 1
ATOM 1660 O O . MET A 1 224 ? -22.614 2.134 16.080 1.00 93.88 224 MET A O 1
ATOM 1664 N N . ASN A 1 225 ? -21.408 1.038 17.639 1.00 89.25 225 ASN A N 1
ATOM 1665 C CA . ASN A 1 225 ? -21.823 -0.309 17.249 1.00 89.25 225 ASN A CA 1
ATOM 1666 C C . ASN A 1 225 ? -23.355 -0.473 17.295 1.00 89.25 225 ASN A C 1
ATOM 1668 O O . ASN A 1 225 ? -23.960 -0.894 16.309 1.00 89.25 225 ASN A O 1
ATOM 1672 N N . ARG A 1 226 ? -24.013 -0.046 18.384 1.00 90.06 226 ARG A N 1
ATOM 1673 C CA . ARG A 1 226 ? -25.487 -0.098 18.521 1.00 90.06 226 ARG A CA 1
ATOM 1674 C C . ARG A 1 226 ? -26.235 0.736 17.482 1.00 90.06 226 ARG A C 1
ATOM 1676 O O . ARG A 1 226 ? -27.400 0.468 17.205 1.00 90.06 226 ARG A O 1
ATOM 1683 N N . GLN A 1 227 ? -25.584 1.755 16.930 1.00 91.69 227 GLN A N 1
ATOM 1684 C CA . GLN A 1 227 ? -26.148 2.651 15.919 1.00 91.69 227 GLN A CA 1
ATOM 1685 C C . GLN A 1 227 ? -25.798 2.222 14.487 1.00 91.69 227 GLN A C 1
ATOM 1687 O O . GLN A 1 227 ? -26.087 2.951 13.538 1.00 91.69 227 GLN A O 1
ATOM 1692 N N . GLY A 1 228 ? -25.185 1.045 14.317 1.00 86.00 228 GLY A N 1
ATOM 1693 C CA . GLY A 1 228 ? -24.799 0.509 13.014 1.00 86.00 228 GLY A CA 1
ATOM 1694 C C . GLY A 1 228 ? -23.598 1.219 12.384 1.00 86.00 228 GLY A C 1
ATOM 1695 O O . GLY A 1 228 ? -23.401 1.123 11.172 1.00 86.00 228 GLY A O 1
ATOM 1696 N N . ILE A 1 229 ? -22.802 1.944 13.175 1.00 87.88 229 ILE A N 1
ATOM 1697 C CA . ILE A 1 229 ? -21.551 2.554 12.725 1.00 87.88 229 ILE A CA 1
ATOM 1698 C C . ILE A 1 229 ? -20.442 1.517 12.892 1.00 87.88 229 ILE A C 1
ATOM 1700 O O . ILE A 1 229 ? -20.107 1.132 14.013 1.00 87.88 229 ILE A O 1
ATOM 1704 N N . ARG A 1 230 ? -19.871 1.059 11.776 1.00 84.88 230 ARG A N 1
ATOM 1705 C CA . ARG A 1 230 ? -18.852 0.002 11.787 1.00 84.88 230 ARG A CA 1
ATOM 1706 C C . ARG A 1 230 ? -17.464 0.598 11.970 1.00 84.88 230 ARG A C 1
ATOM 1708 O O . ARG A 1 230 ? -16.941 1.247 11.065 1.00 84.88 230 ARG A O 1
ATOM 1715 N N . THR A 1 231 ? -16.863 0.354 13.126 1.00 86.81 231 THR A N 1
ATOM 1716 C CA . THR A 1 231 ? -15.479 0.728 13.441 1.00 86.81 231 THR A CA 1
ATOM 1717 C C . THR A 1 231 ? -14.520 -0.407 13.099 1.00 86.81 231 THR A C 1
ATOM 1719 O O . THR A 1 231 ? -14.864 -1.569 13.305 1.00 86.81 231 THR A O 1
ATOM 1722 N N . THR A 1 232 ? -13.325 -0.080 12.611 1.00 80.44 232 THR A N 1
ATOM 1723 C CA . THR A 1 232 ? -12.271 -1.065 12.303 1.00 80.44 232 THR A CA 1
ATOM 1724 C C . THR A 1 232 ? -11.123 -0.999 13.302 1.00 80.44 232 THR A C 1
ATOM 1726 O O . THR A 1 232 ? -10.642 -2.034 13.737 1.00 80.44 232 THR A O 1
ATOM 1729 N N . ASP A 1 233 ? -10.723 0.208 13.712 1.00 85.12 233 ASP A N 1
ATOM 1730 C CA . ASP A 1 233 ? -9.588 0.431 14.608 1.00 85.12 233 ASP A CA 1
ATOM 1731 C C . ASP A 1 233 ? -9.867 1.594 15.560 1.00 85.12 233 ASP A C 1
ATOM 1733 O O . ASP A 1 233 ? -10.569 2.549 15.214 1.00 85.12 233 ASP A O 1
ATOM 1737 N N . SER A 1 234 ? -9.260 1.562 16.742 1.00 91.50 234 SER A N 1
ATOM 1738 C CA . SER A 1 234 ? -9.276 2.689 17.674 1.00 91.50 234 SER A CA 1
ATOM 1739 C C . SER A 1 234 ? -8.116 2.615 18.655 1.00 91.50 234 SER A C 1
ATOM 1741 O O . SER A 1 234 ? -7.718 1.519 19.041 1.00 91.50 234 SER A O 1
ATOM 1743 N N . CYS A 1 235 ? -7.622 3.765 19.106 1.00 93.56 235 CYS A N 1
ATOM 1744 C CA . CYS A 1 235 ? -6.693 3.846 20.232 1.00 93.56 235 CYS A CA 1
ATOM 1745 C C . CYS A 1 235 ? -6.783 5.224 20.889 1.00 93.56 235 CYS A C 1
ATOM 1747 O O . CYS A 1 235 ? -6.965 6.227 20.198 1.00 93.56 235 CYS A O 1
ATOM 1749 N N . GLN A 1 236 ? -6.622 5.298 22.208 1.00 96.00 236 GLN A N 1
ATOM 1750 C CA . GLN A 1 236 ? -6.554 6.552 22.953 1.00 96.00 236 GLN A CA 1
ATOM 1751 C C . GLN A 1 236 ? -5.248 7.313 22.684 1.00 96.00 236 GLN A C 1
ATOM 1753 O O . GLN A 1 236 ? -5.240 8.537 22.783 1.00 96.00 236 GLN A O 1
ATOM 1758 N N . ASN A 1 237 ? -4.160 6.602 22.357 1.00 95.75 237 ASN A N 1
ATOM 1759 C CA . ASN A 1 237 ? -2.851 7.178 22.054 1.00 95.75 237 ASN A CA 1
ATOM 1760 C C . ASN A 1 237 ? -1.958 6.171 21.307 1.00 95.75 237 ASN A C 1
ATOM 1762 O O . ASN A 1 237 ? -1.192 5.414 21.906 1.00 95.75 237 ASN A O 1
ATOM 1766 N N . LEU A 1 238 ? -2.025 6.168 19.974 1.00 91.12 238 LEU A N 1
ATOM 1767 C CA . LEU A 1 238 ? -1.259 5.204 19.178 1.00 91.12 238 LEU A CA 1
ATOM 1768 C C . LEU A 1 238 ? 0.258 5.376 19.335 1.00 91.12 238 LEU A C 1
ATOM 1770 O O . LEU A 1 238 ? 0.996 4.396 19.294 1.00 91.12 238 LEU A O 1
ATOM 1774 N N . ARG A 1 239 ? 0.736 6.611 19.537 1.00 92.69 239 ARG A N 1
ATOM 1775 C CA . ARG A 1 239 ? 2.168 6.889 19.708 1.00 92.69 239 ARG A CA 1
ATOM 1776 C C . ARG A 1 239 ? 2.729 6.166 20.926 1.00 92.69 239 ARG A C 1
ATOM 1778 O O . ARG A 1 239 ? 3.811 5.591 20.841 1.00 92.69 239 ARG A O 1
ATOM 1785 N N . GLU A 1 240 ? 2.011 6.212 22.041 1.00 95.38 240 GLU A N 1
ATOM 1786 C CA . GLU A 1 240 ? 2.400 5.556 23.290 1.00 95.38 240 GLU A CA 1
ATOM 1787 C C . GLU A 1 240 ? 2.444 4.037 23.121 1.00 95.38 240 GLU A C 1
ATOM 1789 O O . GLU A 1 240 ? 3.473 3.421 23.399 1.00 95.38 240 GLU A O 1
ATOM 1794 N N . ALA A 1 241 ? 1.392 3.455 22.537 1.00 91.19 241 ALA A N 1
ATOM 1795 C CA . ALA A 1 241 ? 1.325 2.020 22.282 1.00 91.19 241 ALA A CA 1
ATOM 1796 C C . ALA A 1 241 ? 2.423 1.534 21.318 1.00 91.19 241 ALA A C 1
ATOM 1798 O O . ALA A 1 241 ? 3.097 0.548 21.603 1.00 91.19 241 ALA A O 1
ATOM 1799 N N . VAL A 1 242 ? 2.678 2.253 20.217 1.00 87.12 242 VAL A N 1
ATOM 1800 C CA . VAL A 1 242 ? 3.784 1.946 19.291 1.00 87.12 242 VAL A CA 1
ATO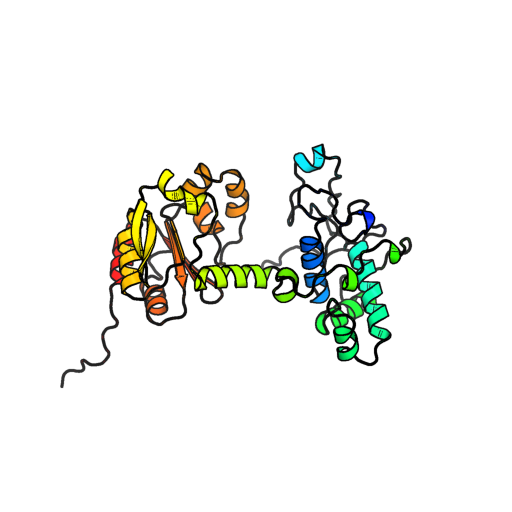M 1801 C C . VAL A 1 242 ? 5.135 2.091 19.987 1.00 87.12 242 VAL A C 1
ATOM 1803 O O . VAL A 1 242 ? 6.005 1.253 19.800 1.00 87.12 242 VAL A O 1
ATOM 1806 N N . THR A 1 243 ? 5.333 3.123 20.808 1.00 92.62 243 THR A N 1
ATOM 1807 C CA . THR A 1 243 ? 6.607 3.322 21.521 1.00 92.62 243 THR A CA 1
ATOM 1808 C C . THR A 1 243 ? 6.893 2.172 22.488 1.00 92.62 243 THR A C 1
ATOM 1810 O O . THR A 1 243 ? 8.042 1.754 22.605 1.00 92.62 243 THR A O 1
ATOM 1813 N N . ALA A 1 244 ? 5.867 1.657 23.168 1.00 90.88 244 ALA A N 1
ATOM 1814 C CA . ALA A 1 244 ? 6.011 0.576 24.137 1.00 90.88 244 ALA A CA 1
ATOM 1815 C C . ALA A 1 244 ? 6.123 -0.813 23.486 1.00 90.88 244 ALA A C 1
ATOM 1817 O O . ALA A 1 244 ? 6.941 -1.622 23.917 1.00 90.88 244 ALA A O 1
ATOM 1818 N N . LEU A 1 245 ? 5.312 -1.089 22.461 1.00 83.62 245 LEU A N 1
ATOM 1819 C CA . LEU A 1 245 ? 5.139 -2.436 21.902 1.00 83.62 245 LEU A CA 1
ATOM 1820 C C . LEU A 1 245 ? 5.835 -2.640 20.557 1.00 83.62 245 LEU A C 1
ATOM 1822 O O . LEU A 1 245 ? 6.063 -3.780 20.160 1.00 83.62 245 LEU A O 1
ATOM 1826 N N . TRP A 1 246 ? 6.147 -1.560 19.834 1.00 86.38 246 TRP A N 1
ATOM 1827 C CA . TRP A 1 246 ? 6.755 -1.643 18.507 1.00 86.38 246 TRP A CA 1
ATOM 1828 C C . TRP A 1 246 ? 7.692 -0.462 18.161 1.00 86.38 246 TRP A C 1
ATOM 1830 O O . TRP A 1 246 ? 7.511 0.208 17.132 1.00 86.38 246 TRP A O 1
ATOM 1840 N N . PRO A 1 247 ? 8.685 -0.152 19.020 1.00 84.44 247 PRO A N 1
ATOM 1841 C CA . PRO A 1 247 ? 9.478 1.076 18.928 1.00 84.44 247 PRO A CA 1
ATOM 1842 C C . PRO A 1 247 ? 10.236 1.222 17.604 1.00 84.44 247 PRO A C 1
ATOM 1844 O O . PRO A 1 247 ? 10.399 2.337 17.105 1.00 84.44 247 PRO A O 1
ATOM 1847 N N . GLU A 1 248 ? 10.659 0.119 16.986 1.00 70.25 248 GLU A N 1
ATOM 1848 C CA . GLU A 1 248 ? 11.360 0.123 15.703 1.00 70.25 248 GLU A CA 1
ATOM 1849 C C . GLU A 1 248 ? 10.486 0.596 14.530 1.00 70.25 248 GLU A C 1
ATOM 1851 O O . GLU A 1 248 ? 11.019 1.040 13.512 1.00 70.25 248 GLU A O 1
ATOM 1856 N N . ARG A 1 249 ? 9.150 0.557 14.658 1.00 76.38 249 ARG A N 1
ATOM 1857 C CA . ARG A 1 249 ? 8.219 1.077 13.640 1.00 76.38 249 ARG A CA 1
ATOM 1858 C C . ARG A 1 249 ? 7.874 2.543 13.805 1.00 76.38 249 ARG A C 1
ATOM 1860 O O . ARG A 1 249 ? 7.389 3.148 12.846 1.00 76.38 249 ARG A O 1
ATOM 1867 N N . LEU A 1 250 ? 8.158 3.134 14.963 1.00 77.75 250 LEU A N 1
ATOM 1868 C CA . LEU A 1 250 ? 7.816 4.524 15.242 1.00 77.75 250 LEU A CA 1
ATOM 1869 C C . LEU A 1 250 ? 8.361 5.506 14.181 1.00 77.75 250 LEU A C 1
ATOM 1871 O O . LEU A 1 250 ? 7.579 6.351 13.735 1.00 77.75 250 LEU A O 1
ATOM 1875 N N . PRO A 1 251 ? 9.624 5.408 13.704 1.00 73.12 251 PRO A N 1
ATOM 1876 C CA . PRO A 1 251 ? 10.134 6.311 12.670 1.00 73.12 251 PRO A CA 1
ATOM 1877 C C . PRO A 1 251 ? 9.390 6.175 11.338 1.00 73.12 251 PRO A C 1
ATOM 1879 O O . PRO A 1 251 ? 9.076 7.185 10.714 1.00 73.12 251 PRO A O 1
ATOM 1882 N N . THR A 1 252 ? 9.068 4.944 10.922 1.00 69.25 252 THR A N 1
ATOM 1883 C CA . THR A 1 252 ? 8.339 4.679 9.673 1.00 69.25 252 THR A CA 1
ATOM 1884 C C . THR A 1 252 ? 6.932 5.256 9.726 1.00 69.25 252 THR A C 1
ATOM 1886 O O . THR A 1 252 ? 6.560 6.007 8.831 1.00 69.25 252 THR A O 1
ATOM 1889 N N . LEU A 1 253 ? 6.178 4.973 10.793 1.00 72.62 253 LEU A N 1
ATOM 1890 C CA . LEU A 1 253 ? 4.816 5.487 10.953 1.00 72.62 253 LEU A CA 1
ATOM 1891 C C . LEU A 1 253 ? 4.819 7.019 11.012 1.00 72.62 253 LEU A C 1
ATOM 1893 O O . LEU A 1 253 ? 4.051 7.682 10.327 1.00 72.62 253 LEU A O 1
ATOM 1897 N N . THR A 1 254 ? 5.758 7.608 11.753 1.00 80.00 254 THR A N 1
ATOM 1898 C CA . THR A 1 254 ? 5.899 9.070 11.869 1.00 80.00 254 THR A CA 1
ATOM 1899 C C . THR A 1 254 ? 6.275 9.742 10.543 1.00 80.00 254 THR A C 1
ATOM 1901 O O . THR A 1 254 ? 6.002 10.932 10.379 1.00 80.00 254 THR A O 1
ATOM 1904 N N . ALA A 1 255 ? 6.876 9.020 9.594 1.00 75.56 255 ALA A N 1
ATOM 1905 C CA . ALA A 1 255 ? 7.247 9.533 8.276 1.00 75.56 255 ALA A CA 1
ATOM 1906 C C . ALA A 1 255 ? 6.114 9.450 7.234 1.00 75.56 255 ALA A C 1
ATOM 1908 O O . ALA A 1 255 ? 6.250 10.025 6.155 1.00 75.56 255 ALA A O 1
ATOM 1909 N N . GLU A 1 256 ? 4.997 8.777 7.534 1.00 72.12 256 GLU A N 1
ATOM 1910 C CA . GLU A 1 256 ? 3.887 8.636 6.586 1.00 72.12 256 GLU A CA 1
ATOM 1911 C C . GLU A 1 256 ? 3.266 9.998 6.210 1.00 72.12 256 GLU A C 1
ATOM 1913 O O . GLU A 1 256 ? 3.149 10.891 7.066 1.00 72.12 256 GLU A O 1
ATOM 1918 N N . PRO A 1 257 ? 2.833 10.176 4.947 1.00 71.81 257 PRO A N 1
ATOM 1919 C CA . PRO A 1 257 ? 2.304 11.446 4.456 1.00 71.81 257 PRO A CA 1
ATOM 1920 C C . PRO A 1 257 ? 1.057 11.893 5.230 1.00 71.81 257 PRO A C 1
ATOM 1922 O O . PRO A 1 257 ? 0.268 11.082 5.707 1.00 71.81 257 PRO A O 1
ATOM 1925 N N . THR A 1 258 ? 0.859 13.202 5.368 1.00 72.50 258 THR A N 1
ATOM 1926 C CA . THR A 1 258 ? -0.389 13.767 5.904 1.00 72.50 258 THR A CA 1
ATOM 1927 C C . THR A 1 258 ? -1.504 13.731 4.853 1.00 72.50 258 THR A C 1
ATOM 1929 O O . THR A 1 258 ? -1.244 13.650 3.655 1.00 72.50 258 THR A O 1
ATOM 1932 N N . GLY A 1 259 ? -2.764 13.816 5.294 1.00 65.94 259 GLY A N 1
ATOM 1933 C CA . GLY A 1 259 ? -3.911 14.022 4.397 1.00 65.94 259 GLY A CA 1
ATOM 1934 C C . GLY A 1 259 ? -4.468 12.770 3.709 1.00 65.94 259 GLY A C 1
ATOM 1935 O O . GLY A 1 259 ? -5.373 12.895 2.891 1.00 65.94 259 GLY A O 1
ATOM 1936 N N . THR A 1 260 ? -3.983 11.577 4.055 1.00 73.69 260 THR A N 1
ATOM 1937 C CA . THR A 1 260 ? -4.588 10.292 3.668 1.00 73.69 260 THR A CA 1
ATOM 1938 C C . THR A 1 260 ? -4.879 9.449 4.910 1.00 73.69 260 THR A C 1
ATOM 1940 O O . THR A 1 260 ? -4.372 9.748 5.992 1.00 73.69 260 THR A O 1
ATOM 1943 N N . VAL A 1 261 ? -5.711 8.414 4.779 1.00 73.62 261 VAL A N 1
ATOM 1944 C CA . VAL A 1 261 ? -6.014 7.483 5.874 1.00 73.62 261 VAL A CA 1
ATOM 1945 C C . VAL A 1 261 ? -4.792 6.592 6.115 1.00 73.62 261 VAL A C 1
ATOM 1947 O O . VAL A 1 261 ? -4.557 5.629 5.394 1.00 73.62 261 VAL A O 1
ATOM 1950 N N . ASN A 1 262 ? -3.994 6.941 7.121 1.00 77.75 262 ASN A N 1
ATOM 1951 C CA . ASN A 1 262 ? -2.831 6.182 7.590 1.00 77.75 262 ASN A CA 1
ATOM 1952 C C . ASN A 1 262 ? -2.575 6.470 9.080 1.00 77.75 262 ASN A C 1
ATOM 1954 O O . ASN A 1 262 ? -3.356 7.179 9.716 1.00 77.75 262 ASN A O 1
ATOM 1958 N N . TYR A 1 263 ? -1.508 5.935 9.669 1.00 82.12 263 TYR A N 1
ATOM 1959 C CA . TYR A 1 263 ? -1.238 6.117 11.099 1.00 82.12 263 TYR A CA 1
ATOM 1960 C C . TYR A 1 263 ? -0.315 7.302 11.402 1.00 82.12 263 TYR A C 1
ATOM 1962 O O . TYR A 1 263 ? -0.195 7.694 12.567 1.00 82.12 263 TYR A O 1
ATOM 1970 N N . GLY A 1 264 ? 0.316 7.914 10.398 1.00 82.94 264 GLY A N 1
ATOM 1971 C CA . GLY A 1 264 ? 1.333 8.939 10.620 1.00 82.94 264 GLY A CA 1
ATOM 1972 C C . GLY A 1 264 ? 0.856 10.191 11.335 1.00 82.94 264 GLY A C 1
ATOM 1973 O O . GLY A 1 264 ? 1.551 10.680 12.226 1.00 82.94 264 GLY A O 1
ATOM 1974 N N . GLN A 1 265 ? -0.332 10.711 11.012 1.00 84.19 265 GLN A N 1
ATOM 1975 C CA . GLN A 1 265 ? -0.857 11.899 11.699 1.00 84.19 265 GLN A CA 1
ATOM 1976 C C . GLN A 1 265 ? -1.097 11.632 13.188 1.00 84.19 265 GLN A C 1
ATOM 1978 O O . GLN A 1 265 ? -0.623 12.399 14.023 1.00 84.19 265 GLN A O 1
ATOM 1983 N N . ILE A 1 266 ? -1.755 10.519 13.512 1.00 89.12 266 ILE A N 1
ATOM 1984 C CA . ILE A 1 266 ? -2.092 10.137 14.890 1.00 89.12 266 ILE A CA 1
ATOM 1985 C C . ILE A 1 266 ? -0.827 9.797 15.685 1.00 89.12 266 ILE A C 1
ATOM 1987 O O . ILE A 1 266 ? -0.687 10.185 16.843 1.00 89.12 266 ILE A O 1
ATOM 1991 N N . THR A 1 267 ? 0.134 9.121 15.054 1.00 88.06 267 THR A N 1
ATOM 1992 C CA . THR A 1 267 ? 1.424 8.791 15.676 1.00 88.06 267 THR A CA 1
ATOM 1993 C C . THR A 1 267 ? 2.235 10.056 15.976 1.00 88.06 267 THR A C 1
ATOM 1995 O O . THR A 1 267 ? 2.879 10.155 17.022 1.00 88.06 267 THR A O 1
ATOM 1998 N N . ARG A 1 268 ? 2.180 11.071 15.102 1.00 89.31 268 ARG A N 1
ATOM 1999 C CA . ARG A 1 268 ? 2.808 12.376 15.354 1.00 89.31 268 ARG A CA 1
ATOM 2000 C C . ARG A 1 268 ? 2.123 13.129 16.489 1.00 89.31 268 ARG A C 1
ATOM 2002 O O . ARG A 1 268 ? 2.824 13.614 17.376 1.00 89.31 268 ARG A O 1
ATOM 2009 N N . SER A 1 269 ? 0.795 13.228 16.453 1.00 88.25 269 SER A N 1
ATOM 2010 C CA . SER A 1 269 ? 0.025 14.060 17.381 1.00 88.25 269 SER A CA 1
ATOM 2011 C C . SER A 1 269 ? -0.169 13.434 18.762 1.00 88.25 269 SER A C 1
ATOM 2013 O O . SER A 1 269 ? -0.457 14.164 19.707 1.00 88.25 269 SER A O 1
ATOM 2015 N N . GLY A 1 270 ? -0.048 12.107 18.894 1.00 90.38 270 GLY A N 1
ATOM 2016 C CA . GLY A 1 270 ? -0.394 11.395 20.130 1.00 90.38 270 GLY A CA 1
ATOM 2017 C C . GLY A 1 270 ? -1.874 11.536 20.500 1.00 90.38 270 GLY A C 1
ATOM 2018 O O . GLY A 1 270 ? -2.232 11.467 21.671 1.00 90.38 270 GLY A O 1
ATOM 2019 N N . SER A 1 271 ? -2.728 11.824 19.516 1.00 93.25 271 SER A N 1
ATOM 2020 C CA . SER A 1 271 ? -4.169 11.970 19.722 1.00 93.25 271 SER A CA 1
ATOM 2021 C C . SER A 1 271 ? -4.860 10.612 19.816 1.00 93.25 271 SER A C 1
ATOM 2023 O O . SER A 1 271 ? -4.337 9.597 19.346 1.00 93.25 271 SER A O 1
ATOM 2025 N N . ALA A 1 272 ? -6.073 10.616 20.369 1.00 96.19 272 ALA A N 1
ATOM 2026 C CA . ALA A 1 272 ? -6.969 9.485 20.223 1.00 96.19 272 ALA A CA 1
ATOM 2027 C C . ALA A 1 272 ? -7.446 9.400 18.773 1.00 96.19 272 ALA A C 1
ATOM 2029 O O . ALA A 1 272 ? -7.527 10.414 18.070 1.00 96.19 272 ALA A O 1
ATOM 2030 N N . PHE A 1 273 ? -7.784 8.198 18.325 1.00 95.50 273 PHE A N 1
ATOM 2031 C CA . PHE A 1 273 ? -8.356 8.013 17.006 1.00 95.50 273 PHE 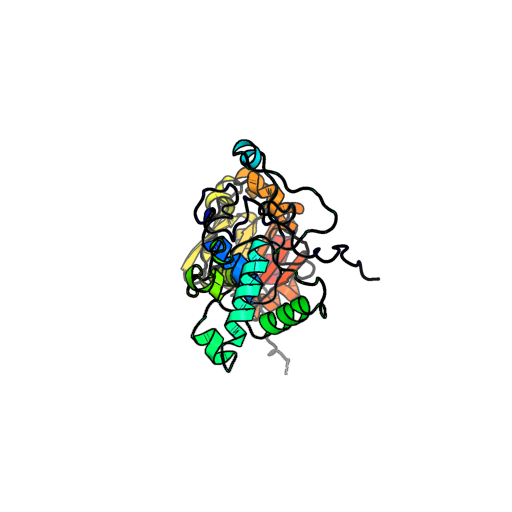A CA 1
ATOM 2032 C C . PHE A 1 273 ? -9.392 6.904 16.957 1.00 95.50 273 PHE A C 1
ATOM 2034 O O . PHE A 1 273 ? -9.365 5.960 17.749 1.00 95.50 273 PHE A O 1
ATOM 2041 N N . ILE A 1 274 ? -10.280 7.025 15.973 1.00 94.38 274 ILE A N 1
ATOM 2042 C CA . ILE A 1 274 ? -11.192 5.970 15.543 1.00 94.38 274 ILE A CA 1
ATOM 2043 C C . ILE A 1 274 ? -11.150 5.913 14.020 1.00 94.38 274 ILE A C 1
ATOM 2045 O O . ILE A 1 274 ? -11.230 6.944 13.345 1.00 94.38 274 ILE A O 1
ATOM 2049 N N . ARG A 1 275 ? -11.044 4.700 13.484 1.00 91.25 275 ARG A N 1
ATOM 2050 C CA . ARG A 1 275 ? -11.239 4.390 12.073 1.00 91.25 275 ARG A CA 1
ATOM 2051 C C . ARG A 1 275 ? -12.542 3.627 11.902 1.00 91.25 275 ARG A C 1
ATOM 2053 O O . ARG A 1 275 ? -12.876 2.746 12.695 1.00 91.25 275 ARG A O 1
ATOM 2060 N N . MET A 1 276 ? -13.288 3.987 10.872 1.00 88.44 276 MET A N 1
ATOM 2061 C CA . MET A 1 276 ? -14.598 3.422 10.596 1.00 88.44 276 MET A CA 1
ATOM 2062 C C . MET A 1 276 ? -14.894 3.401 9.103 1.00 88.44 276 MET A C 1
ATOM 2064 O O . MET A 1 276 ? -14.273 4.106 8.305 1.00 88.44 276 MET A O 1
ATOM 2068 N N . HIS A 1 277 ? -15.894 2.614 8.737 1.00 84.38 277 HIS A N 1
ATOM 2069 C CA . HIS A 1 277 ? -16.503 2.680 7.418 1.00 84.38 277 HIS A CA 1
ATOM 2070 C C . HIS A 1 277 ? -17.224 4.019 7.230 1.00 84.38 277 HIS A C 1
ATOM 2072 O O . HIS A 1 277 ? -17.660 4.664 8.183 1.00 84.38 277 HIS A O 1
ATOM 2078 N N . ALA A 1 278 ? -17.355 4.428 5.976 1.00 84.00 278 ALA A N 1
ATOM 2079 C CA . ALA A 1 278 ? -18.017 5.652 5.548 1.00 84.00 278 ALA A CA 1
ATOM 2080 C C . ALA A 1 278 ? -18.969 5.363 4.380 1.00 84.00 278 ALA A C 1
ATOM 2082 O O . ALA A 1 278 ? -19.006 6.095 3.393 1.00 84.00 278 ALA A O 1
ATOM 2083 N N . THR A 1 279 ? -19.722 4.270 4.451 1.00 82.62 279 THR A N 1
ATOM 2084 C CA . THR A 1 279 ? -20.548 3.792 3.331 1.00 82.62 279 THR A CA 1
ATOM 2085 C C . THR A 1 279 ? -22.038 3.801 3.641 1.00 82.62 279 THR A C 1
ATOM 2087 O O . THR A 1 279 ? -22.836 3.997 2.726 1.00 82.62 279 THR A O 1
ATOM 2090 N N . ASN A 1 280 ? -22.441 3.651 4.905 1.00 83.06 280 ASN A N 1
ATOM 2091 C CA . ASN A 1 280 ? -23.853 3.622 5.286 1.00 83.06 280 ASN A CA 1
ATOM 2092 C C . ASN A 1 280 ? -24.366 4.983 5.826 1.00 83.06 280 ASN A C 1
ATOM 2094 O O . ASN A 1 280 ? -23.574 5.872 6.161 1.00 83.06 280 ASN A O 1
ATOM 2098 N N . PRO A 1 281 ? -25.697 5.185 5.926 1.00 89.62 281 PRO A N 1
ATOM 2099 C CA . PRO A 1 281 ? -26.266 6.455 6.385 1.00 89.62 281 PRO A CA 1
ATOM 2100 C C . PRO A 1 281 ? -25.881 6.862 7.815 1.00 89.62 281 PRO A C 1
ATOM 2102 O O . PRO A 1 281 ? -25.726 8.055 8.082 1.00 89.62 281 PRO A O 1
ATOM 2105 N N . ALA A 1 282 ? -25.716 5.903 8.732 1.00 89.19 282 ALA A N 1
ATOM 2106 C CA . ALA A 1 282 ? -25.339 6.179 10.119 1.00 89.19 282 ALA A CA 1
ATOM 2107 C C . ALA A 1 282 ? -23.893 6.681 10.223 1.00 89.19 282 ALA A C 1
ATOM 2109 O O . ALA A 1 282 ? -23.640 7.699 10.868 1.00 89.19 282 ALA A O 1
ATOM 2110 N N . GLU A 1 283 ? -22.974 6.031 9.510 1.00 90.44 283 GLU A N 1
ATOM 2111 C CA . GLU A 1 283 ? -21.570 6.427 9.374 1.00 90.44 283 GLU A CA 1
ATOM 2112 C C . GLU A 1 283 ? -21.459 7.839 8.786 1.00 90.44 283 GLU A C 1
ATOM 2114 O O . GLU A 1 283 ? -20.824 8.722 9.361 1.00 90.44 283 GLU A O 1
ATOM 2119 N N . GLN A 1 284 ? -22.160 8.096 7.680 1.00 92.19 284 GLN A N 1
ATOM 2120 C CA . GLN A 1 284 ? -22.166 9.400 7.015 1.00 92.19 284 GLN A CA 1
ATOM 2121 C C . GLN A 1 284 ? -22.764 10.512 7.889 1.00 92.19 284 GLN A C 1
ATOM 2123 O O . GLN A 1 284 ? -22.289 11.651 7.866 1.00 92.19 284 GLN A O 1
ATOM 2128 N N . ARG A 1 285 ? -23.799 10.206 8.683 1.00 93.25 285 ARG A N 1
ATOM 2129 C CA . ARG A 1 285 ? -24.359 11.144 9.666 1.00 93.25 285 ARG A CA 1
ATOM 2130 C C . ARG A 1 285 ? -23.330 11.480 10.737 1.00 93.25 285 ARG A C 1
ATOM 2132 O O . ARG A 1 285 ? -23.128 12.662 11.000 1.00 93.25 285 ARG A O 1
ATOM 2139 N N . PHE A 1 286 ? -22.686 10.467 11.311 1.00 95.75 286 PHE A N 1
ATOM 2140 C CA . PHE A 1 286 ? -21.673 10.653 12.343 1.00 95.75 286 PHE A CA 1
ATOM 2141 C C . PHE A 1 286 ? -20.516 11.527 11.853 1.00 95.75 286 PHE A C 1
ATOM 2143 O O . PHE A 1 286 ? -20.144 12.472 12.544 1.00 95.75 286 PHE A O 1
ATOM 2150 N N . ILE A 1 287 ? -20.011 11.297 10.635 1.00 94.88 287 ILE A N 1
ATOM 2151 C CA . ILE A 1 287 ? -18.967 12.146 10.034 1.00 94.88 287 ILE A CA 1
ATOM 2152 C C . ILE A 1 287 ? -19.428 13.604 10.005 1.00 94.88 287 ILE A C 1
ATOM 2154 O O . ILE A 1 287 ? -18.740 14.474 10.530 1.00 94.88 287 ILE A O 1
ATOM 2158 N N . ARG A 1 288 ? -20.614 13.882 9.443 1.00 94.56 288 ARG A N 1
ATOM 2159 C CA . ARG A 1 288 ? -21.141 15.254 9.321 1.00 94.56 288 ARG A CA 1
ATOM 2160 C C . ARG A 1 288 ? -21.318 15.946 10.672 1.00 94.56 288 ARG A C 1
ATOM 2162 O O . ARG A 1 288 ? -20.990 17.122 10.795 1.00 94.56 288 ARG A O 1
ATOM 2169 N N . THR A 1 289 ? -21.833 15.249 11.682 1.00 95.00 289 THR A N 1
ATOM 2170 C CA . THR A 1 289 ? -22.113 15.853 12.995 1.00 95.00 289 THR A CA 1
ATOM 2171 C C . THR A 1 289 ? -20.857 16.098 13.822 1.00 95.00 289 THR A C 1
ATOM 2173 O O . THR A 1 289 ? -20.886 16.918 14.735 1.00 95.00 289 THR A O 1
ATOM 2176 N N . THR A 1 290 ? -19.744 15.443 13.496 1.00 96.38 290 THR A N 1
ATOM 2177 C CA . THR A 1 290 ? -18.510 15.478 14.294 1.00 96.38 290 THR A CA 1
ATOM 2178 C C . THR A 1 290 ? -17.338 16.154 13.581 1.00 96.38 290 THR A C 1
ATOM 2180 O O . THR A 1 290 ? -16.224 16.144 14.101 1.00 96.38 290 THR A O 1
ATOM 2183 N N . GLN A 1 291 ? -17.563 16.807 12.432 1.00 94.50 291 GLN A N 1
ATOM 2184 C CA . GLN A 1 291 ? -16.511 17.502 11.664 1.00 94.50 291 GLN A CA 1
ATOM 2185 C C . GLN A 1 291 ? -15.722 18.541 12.475 1.00 94.50 291 GLN A C 1
ATOM 2187 O O . GLN A 1 291 ? -14.583 18.840 12.148 1.00 94.50 291 GLN A O 1
ATOM 2192 N N . HIS A 1 292 ? -16.327 19.091 13.528 1.00 94.19 292 HIS A N 1
ATOM 2193 C CA . HIS A 1 292 ? -15.737 20.117 14.388 1.00 94.19 292 HIS A CA 1
ATOM 2194 C C . HIS A 1 292 ? -15.064 19.552 15.652 1.00 94.19 292 HIS A C 1
ATOM 2196 O O . HIS A 1 292 ? -14.527 20.317 16.449 1.00 94.19 292 HIS A O 1
ATOM 2202 N N . LEU A 1 293 ? -15.130 18.235 15.877 1.00 94.75 293 LEU A N 1
ATOM 2203 C CA . LEU A 1 293 ? -14.634 17.580 17.095 1.00 94.75 293 LEU A CA 1
ATOM 2204 C C . LEU A 1 293 ? -13.229 16.985 16.933 1.00 94.75 293 LEU A C 1
ATOM 2206 O O . LEU A 1 293 ? -12.692 16.420 17.887 1.00 94.75 293 LEU A O 1
ATOM 2210 N N . GLY A 1 294 ? -12.626 17.118 15.756 1.00 93.31 294 GLY A N 1
ATOM 2211 C CA . GLY A 1 294 ? -11.279 16.647 15.477 1.00 93.31 294 GLY A CA 1
ATOM 2212 C C . GLY A 1 294 ? -10.917 16.792 14.005 1.00 93.31 294 GLY A C 1
ATOM 2213 O O . GLY A 1 294 ? -11.586 17.491 13.246 1.00 93.31 294 GLY A O 1
ATOM 2214 N N . GLU A 1 295 ? -9.843 16.123 13.616 1.00 93.88 295 GLU A N 1
ATOM 2215 C CA . GLU A 1 295 ? -9.311 16.139 12.259 1.00 93.88 295 GLU A CA 1
ATOM 2216 C C . GLU A 1 295 ? -9.745 14.872 11.522 1.00 93.88 295 GLU A C 1
ATOM 2218 O O . GLU A 1 295 ? -9.462 13.755 11.962 1.00 93.88 295 GLU A O 1
ATOM 2223 N N . TRP A 1 296 ? -10.433 15.055 10.395 1.00 93.19 296 TRP A N 1
ATOM 2224 C CA . TRP A 1 296 ? -10.937 13.966 9.565 1.00 93.19 296 TRP A CA 1
ATOM 2225 C C . TRP A 1 296 ? -10.035 13.698 8.363 1.00 93.19 296 TRP A C 1
ATOM 2227 O O . TRP A 1 296 ? -9.576 14.618 7.686 1.00 93.19 296 TRP A O 1
ATOM 2237 N N . GLN A 1 297 ? -9.864 12.418 8.056 1.00 89.50 297 GLN A N 1
ATOM 2238 C CA . GLN A 1 297 ? -9.269 11.914 6.824 1.00 89.50 297 GLN A CA 1
ATOM 2239 C C . GLN A 1 297 ? -10.221 10.884 6.217 1.00 89.50 297 GLN A C 1
ATOM 2241 O O . GLN A 1 297 ? -10.807 10.078 6.940 1.00 89.50 297 GLN A O 1
ATOM 2246 N N . THR A 1 298 ? -10.382 10.894 4.896 1.00 83.12 298 THR A N 1
ATOM 2247 C CA . THR A 1 298 ? -11.277 9.965 4.194 1.00 83.12 298 THR A CA 1
ATOM 2248 C C . THR A 1 298 ? -10.610 9.432 2.937 1.00 83.12 298 THR A C 1
ATOM 2250 O O . THR A 1 298 ? -10.077 10.221 2.158 1.00 83.12 298 THR A O 1
ATOM 2253 N N . ALA A 1 299 ? -10.684 8.124 2.713 1.00 75.69 299 ALA A N 1
ATOM 2254 C CA . ALA A 1 299 ? -10.197 7.468 1.505 1.00 75.69 299 ALA A CA 1
ATOM 2255 C C . ALA A 1 299 ? -11.023 6.202 1.245 1.00 75.69 299 ALA A C 1
ATOM 2257 O O . ALA A 1 299 ? -11.279 5.446 2.174 1.00 75.69 299 ALA A O 1
ATOM 2258 N N . GLU A 1 300 ? -11.462 5.997 -0.001 1.00 77.12 300 GLU A N 1
ATOM 2259 C CA . GLU A 1 300 ? -12.039 4.724 -0.481 1.00 77.12 300 GLU A CA 1
ATOM 2260 C C . GLU A 1 300 ? -13.135 4.103 0.414 1.00 77.12 300 GLU A C 1
ATOM 2262 O O . GLU A 1 300 ? -13.191 2.898 0.627 1.00 77.12 300 GLU A O 1
ATOM 2267 N N . GLY A 1 301 ? -14.040 4.929 0.951 1.00 76.50 301 GLY A N 1
ATOM 2268 C CA . GLY A 1 301 ? -15.134 4.446 1.806 1.00 76.50 301 GLY A CA 1
ATOM 2269 C C . GLY A 1 301 ? -14.737 4.173 3.261 1.00 76.50 301 GLY A C 1
ATOM 2270 O O . GLY A 1 301 ? -15.565 3.675 4.022 1.00 76.50 301 GLY A O 1
ATOM 2271 N N . ILE A 1 302 ? -13.526 4.551 3.665 1.00 80.75 302 ILE A N 1
ATOM 2272 C CA . ILE A 1 302 ? -13.046 4.580 5.047 1.00 80.75 302 ILE A CA 1
ATOM 2273 C C . ILE A 1 302 ? -12.906 6.033 5.505 1.00 80.75 302 ILE A C 1
ATOM 2275 O O . ILE A 1 302 ? -12.508 6.919 4.741 1.00 80.75 302 ILE A O 1
ATOM 2279 N N . ALA A 1 303 ? -13.222 6.275 6.773 1.00 86.38 303 ALA A N 1
ATOM 2280 C CA . ALA A 1 303 ? -12.993 7.541 7.442 1.00 86.38 303 ALA A CA 1
ATOM 2281 C C . ALA A 1 303 ? -12.219 7.330 8.747 1.00 86.38 303 ALA A C 1
ATOM 2283 O O . ALA A 1 303 ? -12.440 6.367 9.482 1.00 86.38 303 ALA A O 1
ATOM 2284 N N . GLN A 1 304 ? -11.312 8.254 9.035 1.00 92.81 304 GLN A N 1
ATOM 2285 C CA . GLN A 1 304 ? -10.504 8.276 10.243 1.00 92.81 304 GLN A CA 1
ATOM 2286 C C . GLN A 1 304 ? -10.637 9.639 10.911 1.00 92.81 304 GLN A C 1
ATOM 2288 O O . GLN A 1 304 ? -10.440 10.670 10.268 1.00 92.81 304 GLN A O 1
ATOM 2293 N N . LEU A 1 305 ? -10.958 9.623 12.200 1.00 95.31 305 LEU A N 1
ATOM 2294 C CA . LEU A 1 305 ? -11.030 10.805 13.048 1.00 95.31 305 LEU A CA 1
ATOM 2295 C C . LEU A 1 305 ? -9.892 10.758 14.061 1.00 95.31 305 LEU A C 1
ATOM 2297 O O . LEU A 1 305 ? -9.816 9.817 14.848 1.00 95.31 305 LEU A O 1
ATOM 2301 N N . SER A 1 306 ? -9.057 11.793 14.069 1.00 95.38 306 SER A N 1
ATOM 2302 C CA . SER A 1 306 ? -8.087 12.080 15.128 1.00 95.38 306 SER A CA 1
ATOM 2303 C C . SER A 1 306 ? -8.657 13.159 16.047 1.00 95.38 306 SER A C 1
ATOM 2305 O O . SER A 1 306 ? -9.104 14.202 15.566 1.00 95.38 306 SER A O 1
ATOM 2307 N N . PHE A 1 307 ? -8.674 12.931 17.359 1.00 96.69 307 PHE A N 1
ATOM 2308 C CA . PHE A 1 307 ? -9.337 13.827 18.306 1.00 96.69 307 PHE A CA 1
ATOM 2309 C C . PHE A 1 307 ? -8.662 13.859 19.689 1.00 96.69 307 PHE A C 1
ATOM 2311 O O . PHE A 1 307 ? -8.069 12.872 20.131 1.00 96.69 307 PHE A O 1
ATOM 2318 N N . PRO A 1 308 ? -8.770 14.981 20.423 1.00 95.75 308 PRO A N 1
ATOM 2319 C CA . PRO A 1 308 ? -8.413 15.035 21.837 1.00 95.75 308 PRO A CA 1
ATOM 2320 C C . PRO A 1 308 ? -9.332 14.144 22.681 1.00 95.75 308 PRO A C 1
ATOM 2322 O O . PRO A 1 308 ? -10.551 14.191 22.517 1.00 95.75 308 PRO A O 1
ATOM 2325 N N . LEU A 1 309 ? -8.781 13.394 23.640 1.00 95.62 309 LEU A N 1
ATOM 2326 C CA . LEU A 1 309 ? -9.551 12.435 24.446 1.00 95.62 309 LEU A CA 1
ATOM 2327 C C . LEU A 1 309 ? -10.721 13.088 25.213 1.00 95.62 309 LEU A C 1
ATOM 2329 O O . LEU A 1 309 ? -11.761 12.460 25.406 1.00 95.62 309 LEU A O 1
ATOM 2333 N N . GLN A 1 310 ? -10.621 14.376 25.569 1.00 96.81 310 GLN A N 1
ATOM 2334 C CA . GLN A 1 310 ? -11.729 15.109 26.198 1.00 96.81 310 GLN A CA 1
ATOM 2335 C C . GLN A 1 310 ? -12.988 15.229 25.320 1.00 96.81 310 GLN A C 1
ATOM 2337 O O . GLN A 1 310 ? -14.058 15.557 25.833 1.00 96.81 310 GLN A O 1
ATOM 2342 N N . ASN A 1 311 ? -12.891 14.953 24.015 1.00 97.56 311 ASN A N 1
ATOM 2343 C CA . ASN A 1 311 ? -14.020 15.017 23.090 1.00 97.56 311 ASN A CA 1
ATOM 2344 C C . ASN A 1 311 ? -14.858 13.730 23.067 1.00 97.56 311 ASN A C 1
ATOM 2346 O O . ASN A 1 311 ? -15.945 13.752 22.486 1.00 97.56 311 ASN A O 1
ATOM 2350 N N . VAL A 1 312 ? -14.431 12.644 23.733 1.00 97.81 312 VAL A N 1
ATOM 2351 C CA . VAL A 1 312 ? -15.192 11.380 23.792 1.00 97.81 312 VAL A CA 1
ATOM 2352 C C . VAL A 1 312 ? -16.661 11.604 24.178 1.00 97.81 312 VAL A C 1
ATOM 2354 O O . VAL A 1 312 ? -17.520 11.160 23.422 1.00 97.81 312 VAL A O 1
ATOM 2357 N N . PRO A 1 313 ? -17.020 12.350 25.245 1.00 97.75 313 PRO A N 1
ATOM 2358 C CA . PRO A 1 313 ? -18.428 12.537 25.601 1.00 97.75 313 PRO A CA 1
ATOM 2359 C C . PRO A 1 313 ? -19.260 13.231 24.513 1.00 97.75 313 PRO A C 1
ATOM 2361 O O . PRO A 1 313 ? -20.450 12.948 24.369 1.00 97.75 313 PRO A O 1
ATOM 2364 N N . ALA A 1 314 ? -18.662 14.157 23.756 1.00 97.44 314 ALA A N 1
ATOM 2365 C CA . ALA A 1 314 ? -19.337 14.830 22.647 1.00 97.44 314 ALA A CA 1
ATOM 2366 C C . ALA A 1 314 ? -19.537 13.881 21.460 1.00 97.44 314 ALA A C 1
ATOM 2368 O O . ALA A 1 314 ? -20.631 13.834 20.895 1.00 97.44 314 ALA A O 1
ATOM 2369 N N . LEU A 1 315 ? -18.522 13.075 21.148 1.00 98.00 315 LEU A N 1
ATOM 2370 C CA . LEU A 1 315 ? -18.595 12.036 20.124 1.00 98.00 315 LEU A CA 1
ATOM 2371 C C . LEU A 1 315 ? -19.644 10.973 20.480 1.00 98.00 315 LEU A C 1
ATOM 2373 O O . LEU A 1 315 ? -20.451 10.619 19.626 1.00 98.00 315 LEU A O 1
ATOM 2377 N N . THR A 1 316 ? -19.726 10.531 21.740 1.00 97.75 316 THR A N 1
ATOM 2378 C CA . THR A 1 316 ? -20.724 9.538 22.179 1.00 97.75 316 THR A CA 1
ATOM 2379 C C . THR A 1 316 ? -22.146 10.058 21.966 1.00 97.75 316 THR A C 1
ATOM 2381 O O . THR A 1 316 ? -22.998 9.345 21.437 1.00 97.75 316 THR A O 1
ATOM 2384 N N . ARG A 1 317 ? -22.412 11.329 22.302 1.00 96.62 317 ARG A N 1
ATOM 2385 C CA . ARG A 1 317 ? -23.718 11.960 22.036 1.00 96.62 317 ARG A CA 1
ATOM 2386 C C . ARG A 1 317 ? -24.023 12.055 20.541 1.00 96.62 317 ARG A C 1
ATOM 2388 O O . ARG A 1 317 ? -25.158 11.812 20.134 1.00 96.62 317 ARG A O 1
ATOM 2395 N N . ALA A 1 318 ? -23.024 12.390 19.726 1.00 95.31 318 ALA A N 1
ATOM 2396 C CA . ALA A 1 318 ? -23.180 12.475 18.278 1.00 95.31 318 ALA A CA 1
ATOM 2397 C C . ALA A 1 318 ? -23.473 11.104 17.645 1.00 95.31 318 ALA A C 1
ATOM 2399 O O . ALA A 1 318 ? -24.313 11.024 16.750 1.00 95.31 318 ALA A O 1
ATOM 2400 N N . ALA A 1 319 ? -22.846 10.031 18.142 1.00 94.94 319 ALA A N 1
ATOM 2401 C CA . ALA A 1 319 ? -23.127 8.659 17.721 1.00 94.94 319 ALA A CA 1
ATOM 2402 C C . ALA A 1 319 ? -24.564 8.246 18.071 1.00 94.94 319 ALA A C 1
ATOM 2404 O O . ALA A 1 319 ? -25.271 7.723 17.214 1.00 94.94 319 ALA A O 1
ATOM 2405 N N . GLY A 1 320 ? -25.016 8.543 19.296 1.00 91.50 320 GLY A N 1
ATOM 2406 C CA . GLY A 1 320 ? -26.347 8.176 19.796 1.00 91.50 320 GLY A CA 1
ATOM 2407 C C . GLY A 1 320 ? -27.516 9.006 19.254 1.00 91.50 320 GLY A C 1
ATOM 2408 O O . GLY A 1 320 ? -28.670 8.677 19.522 1.00 91.50 320 GLY A O 1
ATOM 2409 N N . SER A 1 321 ? -27.253 10.082 18.510 1.00 82.56 321 SER A N 1
ATOM 2410 C CA . SER A 1 321 ? -28.310 10.915 17.930 1.00 82.56 321 SER A CA 1
ATOM 2411 C C . SER A 1 321 ? -28.949 10.211 16.725 1.00 82.56 321 SER A C 1
ATOM 2413 O O . SER A 1 321 ? -28.311 10.046 15.679 1.00 82.56 321 SER A O 1
ATOM 2415 N N . ALA A 1 322 ? -30.216 9.810 16.866 1.00 65.06 322 ALA A N 1
ATOM 2416 C CA . ALA A 1 322 ? -31.054 9.395 15.742 1.00 65.06 322 ALA A CA 1
ATOM 2417 C C . ALA A 1 322 ? -31.304 10.586 14.796 1.00 65.06 322 ALA A C 1
ATOM 2419 O O . ALA A 1 322 ? -31.237 11.744 15.218 1.00 65.06 322 ALA A O 1
ATOM 2420 N N . GLU A 1 323 ? -31.599 10.326 13.517 1.00 58.47 323 GLU A N 1
ATOM 2421 C CA . GLU A 1 323 ? -32.166 11.386 12.677 1.00 58.47 323 GLU A CA 1
ATOM 2422 C C . GLU A 1 323 ? -33.457 11.899 13.332 1.00 58.47 323 GLU A C 1
ATOM 2424 O O . GLU A 1 323 ? -34.258 11.081 13.793 1.00 58.47 323 GLU A O 1
ATOM 2429 N N . PRO A 1 324 ? -33.709 13.220 13.360 1.00 50.53 324 PRO A N 1
ATOM 2430 C CA . PRO A 1 324 ? -35.075 13.680 13.515 1.00 50.53 324 PRO A CA 1
ATOM 2431 C C . PRO A 1 324 ? -35.848 13.104 12.329 1.00 50.53 324 PRO A C 1
ATOM 2433 O O . PRO A 1 324 ? -35.598 13.466 11.176 1.00 50.53 324 PRO A O 1
ATOM 2436 N N . THR A 1 325 ? -36.732 12.147 12.604 1.00 42.91 325 THR A N 1
ATOM 2437 C CA . THR A 1 325 ? -37.662 11.620 11.614 1.00 42.91 325 THR A CA 1
ATOM 2438 C C . THR A 1 325 ? -38.365 12.805 10.967 1.00 42.91 325 THR A C 1
ATOM 2440 O O . THR A 1 325 ? -38.919 13.669 11.646 1.00 42.91 325 THR A O 1
ATOM 2443 N N . LYS A 1 326 ? -38.332 12.868 9.634 1.00 47.22 326 LYS A N 1
ATOM 2444 C CA . LYS A 1 326 ? -38.973 13.926 8.839 1.00 47.22 326 LYS A CA 1
ATOM 2445 C C . LYS A 1 326 ? -40.513 13.954 8.960 1.00 47.22 326 LYS A C 1
ATOM 2447 O O . LYS A 1 326 ? -41.140 14.781 8.309 1.00 47.22 326 LYS A O 1
ATOM 2452 N N . ASP A 1 327 ? -41.100 13.131 9.832 1.00 44.03 327 ASP A N 1
ATOM 2453 C CA . ASP A 1 327 ? -42.537 12.859 9.939 1.00 44.03 327 ASP A CA 1
ATOM 2454 C C . ASP A 1 327 ? -43.171 13.411 11.226 1.00 44.03 327 ASP A C 1
ATOM 2456 O O . ASP A 1 327 ? -43.976 12.755 11.884 1.00 44.03 327 ASP A O 1
ATOM 2460 N N . ALA A 1 328 ? -42.832 14.644 11.594 1.00 41.91 328 ALA A N 1
ATOM 2461 C CA . ALA A 1 328 ? -43.619 15.405 12.561 1.00 41.91 328 ALA A CA 1
ATOM 2462 C C . ALA A 1 328 ? -43.814 16.841 12.063 1.00 41.91 328 ALA A C 1
ATOM 2464 O O . ALA A 1 328 ? -43.343 17.803 12.668 1.00 41.91 328 ALA A O 1
ATOM 2465 N N . GLN A 1 329 ? -44.506 16.990 10.930 1.00 35.16 329 GLN A N 1
ATOM 2466 C CA . GLN A 1 329 ? -45.253 18.224 10.698 1.00 35.16 329 GLN A CA 1
ATOM 2467 C C . GLN A 1 329 ? -46.485 18.192 11.615 1.00 35.16 329 GLN A C 1
ATOM 2469 O O . GLN A 1 329 ? -47.248 17.226 11.545 1.00 35.16 329 GLN A O 1
ATOM 2474 N N . PRO A 1 330 ? -46.682 19.188 12.494 1.00 45.41 330 PRO A N 1
ATOM 2475 C CA . PRO A 1 330 ? -47.943 19.321 13.201 1.00 45.41 330 PRO A CA 1
ATOM 2476 C C . PRO A 1 330 ? -49.037 19.641 12.175 1.00 45.41 330 PRO A C 1
ATOM 2478 O O . PRO A 1 330 ? -48.853 20.521 11.332 1.00 45.41 330 PRO A O 1
ATOM 2481 N N . LEU A 1 331 ? -50.133 18.880 12.240 1.00 43.56 331 LEU A N 1
ATOM 2482 C CA . LEU A 1 331 ? -51.409 19.244 11.620 1.00 43.56 331 LEU A CA 1
ATOM 2483 C C . LEU A 1 331 ? -51.905 20.590 12.163 1.00 43.56 331 LEU A C 1
ATOM 2485 O O . LEU A 1 331 ? -51.720 20.829 13.381 1.00 43.56 331 LEU A O 1
#

Sequence (331 aa):
MTEACNTAPPAPASGNPCQECPFRKSNAGREHPTNGYKDDNFTKDWREIAHGSFFACHVFAPDLHPYSPEAKAAGYVAPVETGARPECAGAAIAIQSELDAAKEYGSHGDYIKDRPAGLTRKAFRILEARRHGTLQPAFKVPARFSPDAIRDPNQDVDTSNPAWVFGAEGLSALLTVADAITGTACACPVCTDHGTVHPAQTIETTPGGTALVDAPLAALLDTMNRQGIRTTDSCQNLREAVTALWPERLPTLTAEPTGTVNYGQITRSGSAFIRMHATNPAEQRFIRTTQHLGEWQTAEGIAQLSFPLQNVPALTRAAGSAEPTKDAQPL

Radius of gyration: 24.84 Å; chains: 1; bounding box: 80×46×65 Å

pLDDT: mean 78.0, std 16.99, range [24.58, 98.0]

Foldseek 3Di:
DDPDPPDDAAAAADLDADPCFLQFPVQAPDDDPLCCNYLLNVQQQLLCLLAAHFAFPDPCPVVPHPCDPVCVVVVHDDDDDDSHTYTHLLSLLLLVVLLVQCVVDPDPVVSCVVQVSGHDPNSSVNLVCLCVVVDPPRYDHNPPDDSVRGDHCSVRHDCVDCCNPQHPVGSVVVVVVCCQVVVPQDPAQLRVPVCVQAPWDWDAAPPGHIGIAHPLQRLLVNLLRVLVWFWNDWHQFSLRSCVVRPVVCLVVLCPDDPQAPGNNVRNVVRFIKIKTFQDDPLNVQLCVQCVPAADWHDDDRMIMGTHHSVCSVVSSVSSNDDPPPPPDDDD